Protein AF-0000000082846790 (afdb_homodimer)

Sequence (220 aa):
MSLTFSTNSLKWNLPEGQNIVKITNDTKQNFAIKVKSTNAEIYSTAPVTEIIKAGYVLNLVVVRKKGPMKDEKLAIHYVEVEPTEIDAAEVFKKPKITPNVFMITMKCEEMSLTFSTNSLKWNLPEGQNIVKITNDTKQNFAIKVKSTNAEIYSTAPVTEIIKAGYVLNLVVVRKKGPMKDEKLAIHYVEVEPTEIDAAEVFKKPKITPNVFMITMKCEE

Nearest PDB structures (foldseek):
  1m1s-assembly1_A  TM=9.146E-01  e=8.315E-09  Caenorhabditis elegans
  1row-assembly2_B  TM=9.160E-01  e=1.028E-08  Caenorhabditis elegans
  3dsn-assembly1_A  TM=7.389E-01  e=3.683E-06  Yersinia pestis
  3dos-assembly1_A  TM=7.323E-01  e=2.980E-06  Yersinia pestis
  7ad7-assembly1_A  TM=5.823E-01  e=1.126E-03  Homo sapiens

Structure (mmCIF, N/CA/C/O backbone):
data_AF-0000000082846790-model_v1
#
loop_
_entity.id
_entity.type
_entity.pdbx_description
1 polymer 'MSP domain-containing protein'
#
loop_
_atom_site.group_PDB
_atom_site.id
_atom_site.type_symbol
_atom_site.label_atom_id
_atom_site.label_alt_id
_atom_site.label_comp_id
_atom_site.label_asym_id
_atom_site.label_entity_id
_atom_site.label_seq_id
_atom_site.pdbx_PDB_ins_code
_atom_site.Cartn_x
_atom_site.Cartn_y
_atom_site.Cartn_z
_atom_site.occupancy
_atom_site.B_iso_or_equiv
_atom_site.auth_seq_id
_atom_site.auth_comp_id
_atom_site.auth_asym_id
_atom_site.auth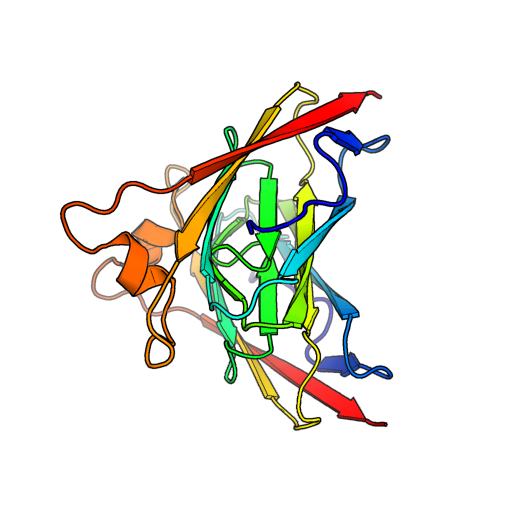_atom_id
_atom_site.pdbx_PDB_model_num
ATOM 1 N N . MET A 1 1 ? 0.386 -28.016 -4.852 1 65.69 1 MET A N 1
ATOM 2 C CA . MET A 1 1 ? 1.518 -27.156 -4.527 1 65.69 1 MET A CA 1
ATOM 3 C C . MET A 1 1 ? 1.046 -25.75 -4.191 1 65.69 1 MET A C 1
ATOM 5 O O . MET A 1 1 ? -0.073 -25.359 -4.535 1 65.69 1 MET A O 1
ATOM 9 N N . SER A 1 2 ? 1.694 -24.969 -3.121 1 91.88 2 SER A N 1
ATOM 10 C CA . SER A 1 2 ? 1.18 -23.719 -2.561 1 91.88 2 SER A CA 1
ATOM 11 C C . SER A 1 2 ? 2.148 -22.562 -2.799 1 91.88 2 SER A C 1
ATOM 13 O O . SER A 1 2 ? 3.18 -22.734 -3.451 1 91.88 2 SER A O 1
ATOM 15 N N . LEU A 1 3 ? 1.806 -21.375 -2.482 1 98.31 3 LEU A N 1
ATOM 16 C CA . LEU A 1 3 ? 2.693 -20.219 -2.512 1 98.31 3 LEU A CA 1
ATOM 17 C C . LEU A 1 3 ? 3.877 -20.406 -1.572 1 98.31 3 LEU A C 1
ATOM 19 O O . LEU A 1 3 ? 3.75 -21.062 -0.537 1 98.31 3 LEU A O 1
ATOM 23 N N . THR A 1 4 ? 4.988 -19.906 -2.018 1 98.62 4 THR A N 1
ATOM 24 C CA . THR A 1 4 ? 6.164 -19.891 -1.158 1 98.62 4 THR A CA 1
ATOM 25 C C . THR A 1 4 ? 6.508 -18.484 -0.715 1 98.62 4 THR A C 1
ATOM 27 O O . THR A 1 4 ? 6.449 -17.547 -1.517 1 98.62 4 THR A O 1
ATOM 30 N N . PHE A 1 5 ? 6.906 -18.359 0.563 1 98.75 5 PHE A N 1
ATOM 31 C CA . PHE A 1 5 ? 7.219 -17.062 1.174 1 98.75 5 PHE A CA 1
ATOM 32 C C . PHE A 1 5 ? 8.672 -17.016 1.635 1 98.75 5 PHE A C 1
ATOM 34 O O . PHE A 1 5 ? 9.148 -17.953 2.285 1 98.75 5 PHE A O 1
ATOM 41 N N . SER A 1 6 ? 9.281 -15.922 1.338 1 98.88 6 SER A N 1
ATOM 42 C CA . SER A 1 6 ? 10.727 -15.828 1.548 1 98.88 6 SER A CA 1
ATOM 43 C C . SER A 1 6 ? 11.062 -15.781 3.033 1 98.88 6 SER A C 1
ATOM 45 O O . SER A 1 6 ? 12.195 -16.078 3.428 1 98.88 6 SER A O 1
ATOM 47 N N . THR A 1 7 ? 10.164 -15.352 3.861 1 98.81 7 THR A N 1
ATOM 48 C CA . THR A 1 7 ? 10.406 -15.227 5.293 1 98.81 7 THR A CA 1
ATOM 49 C C . THR A 1 7 ? 9.094 -15.266 6.066 1 98.81 7 THR A C 1
ATOM 51 O O . THR A 1 7 ? 8.031 -14.953 5.516 1 98.81 7 THR A O 1
ATOM 54 N N . ASN A 1 8 ? 9.164 -15.672 7.32 1 98.69 8 ASN A N 1
ATOM 55 C CA . ASN A 1 8 ? 8.023 -15.57 8.219 1 98.69 8 ASN A CA 1
ATOM 56 C C . ASN A 1 8 ? 8.281 -14.586 9.352 1 98.69 8 ASN A C 1
ATOM 58 O O . ASN A 1 8 ? 7.578 -14.594 10.359 1 98.69 8 ASN A O 1
ATOM 62 N N . SER A 1 9 ? 9.344 -13.805 9.102 1 98.62 9 SER A N 1
ATOM 63 C CA . SER A 1 9 ? 9.703 -12.797 10.094 1 98.62 9 SER A CA 1
ATOM 64 C C . SER A 1 9 ? 10.383 -11.594 9.453 1 98.62 9 SER A C 1
ATOM 66 O O . SER A 1 9 ? 11.18 -11.75 8.531 1 98.62 9 SER A O 1
ATOM 68 N N . LEU A 1 10 ? 10.055 -10.406 9.938 1 98.31 10 LEU A N 1
ATOM 69 C CA . LEU A 1 10 ? 10.703 -9.164 9.531 1 98.31 10 LEU A CA 1
ATOM 70 C C . LEU A 1 10 ? 11.227 -8.398 10.742 1 98.31 10 LEU A C 1
ATOM 72 O O . LEU A 1 10 ? 10.609 -8.422 11.812 1 98.31 10 LEU A O 1
ATOM 76 N N . LYS A 1 11 ? 12.305 -7.738 10.523 1 97.44 11 LYS A N 1
ATOM 77 C CA . LYS A 1 11 ? 12.922 -6.949 11.586 1 97.44 11 LYS A CA 1
ATOM 78 C C . LYS A 1 11 ? 13.203 -5.527 11.125 1 97.44 11 LYS A C 1
ATOM 80 O O . LYS A 1 11 ? 13.695 -5.316 10.016 1 97.44 11 LYS A O 1
ATOM 85 N N . TRP A 1 12 ? 12.82 -4.57 11.953 1 95.81 12 TRP A N 1
ATOM 86 C CA . TRP A 1 12 ? 13.164 -3.172 11.727 1 95.81 12 TRP A CA 1
ATOM 87 C C . TRP A 1 12 ? 14.164 -2.684 12.773 1 95.81 12 TRP A C 1
ATOM 89 O O . TRP A 1 12 ? 13.914 -2.789 13.977 1 95.81 12 TRP A O 1
ATOM 99 N N . ASN A 1 13 ? 15.305 -2.119 12.32 1 93.25 13 ASN A N 1
ATOM 100 C CA . ASN A 1 13 ? 16.312 -1.588 13.227 1 93.25 13 ASN A CA 1
ATOM 101 C C . ASN A 1 13 ? 16.172 -0.078 13.398 1 93.25 13 ASN A C 1
ATOM 103 O O . ASN A 1 13 ? 16.953 0.541 14.133 1 93.25 13 ASN A O 1
ATOM 107 N N . LEU A 1 14 ? 15.273 0.542 12.633 1 93.19 14 LEU A N 1
ATOM 108 C CA . LEU A 1 14 ? 14.898 1.948 12.711 1 93.19 14 LEU A CA 1
ATOM 109 C C . LEU A 1 14 ? 13.398 2.096 12.953 1 93.19 14 LEU A C 1
ATOM 111 O O . LEU A 1 14 ? 12.625 1.184 12.656 1 93.19 14 LEU A O 1
ATOM 115 N N . PRO A 1 15 ? 12.969 3.234 13.492 1 93.44 15 PRO A N 1
ATOM 116 C CA . PRO A 1 15 ? 11.555 3.408 13.82 1 93.44 15 PRO A CA 1
ATOM 117 C C . PRO A 1 15 ? 10.656 3.385 12.586 1 93.44 15 PRO A C 1
ATOM 119 O O . PRO A 1 15 ? 9.438 3.211 12.703 1 93.44 15 PRO A O 1
ATOM 122 N N . GLU A 1 16 ? 11.289 3.654 11.383 1 96.25 16 GLU A N 1
ATOM 123 C CA . GLU A 1 16 ? 10.531 3.629 10.141 1 96.25 16 GLU A CA 1
ATOM 124 C C . GLU A 1 16 ? 11.344 2.992 9.008 1 96.25 16 GLU A C 1
ATOM 126 O O . GLU A 1 16 ? 12.562 2.865 9.109 1 96.25 16 GLU A O 1
ATOM 131 N N . GLY A 1 17 ? 10.617 2.547 7.965 1 96.81 17 GLY A N 1
ATOM 132 C CA . GLY A 1 17 ? 11.297 1.976 6.816 1 96.81 17 GLY A CA 1
ATOM 133 C C . GLY A 1 17 ? 10.477 0.927 6.094 1 96.81 17 GLY A C 1
ATOM 134 O O . GLY A 1 17 ? 9.266 0.834 6.301 1 96.81 17 GLY A O 1
ATOM 135 N N . GLN A 1 18 ? 11.164 0.269 5.176 1 97.94 18 GLN A N 1
ATOM 136 C CA . GLN A 1 18 ? 10.484 -0.744 4.371 1 97.94 18 GLN A CA 1
ATOM 137 C C . GLN A 1 18 ? 11.219 -2.08 4.441 1 97.94 18 GLN A C 1
ATOM 139 O O . GLN A 1 18 ? 12.43 -2.119 4.672 1 97.94 18 GLN A O 1
ATOM 144 N N . ASN A 1 19 ? 10.586 -3.135 4.332 1 98.25 19 ASN A N 1
ATOM 145 C CA . ASN A 1 19 ? 11.078 -4.492 4.105 1 98.25 19 ASN A CA 1
ATOM 146 C C . ASN A 1 19 ? 10.32 -5.176 2.971 1 98.25 19 ASN A C 1
ATOM 148 O O . ASN A 1 19 ? 9.281 -4.691 2.531 1 98.25 19 ASN A O 1
ATOM 152 N N . ILE A 1 20 ? 10.898 -6.23 2.461 1 98.75 20 ILE A N 1
ATOM 153 C CA . ILE A 1 20 ? 10.297 -6.918 1.327 1 98.75 20 ILE A CA 1
ATOM 154 C C . ILE A 1 20 ? 10.07 -8.391 1.675 1 98.75 20 ILE A C 1
ATOM 156 O O . ILE A 1 20 ? 10.938 -9.031 2.271 1 98.75 20 ILE A O 1
ATOM 160 N N . VAL A 1 21 ? 8.969 -8.883 1.434 1 98.81 21 VAL A N 1
ATOM 161 C CA . VAL A 1 21 ? 8.656 -10.312 1.43 1 98.81 21 VAL A CA 1
ATOM 162 C C . VAL A 1 21 ? 8.453 -10.789 -0.006 1 98.81 21 VAL A C 1
ATOM 164 O O . VAL A 1 21 ? 7.562 -10.312 -0.708 1 98.81 21 VAL A O 1
ATOM 167 N N . LYS A 1 22 ? 9.234 -11.719 -0.418 1 98.81 22 LYS A N 1
ATOM 168 C CA . LYS A 1 22 ? 9.039 -12.328 -1.729 1 98.81 22 LYS A CA 1
ATOM 169 C C . LYS A 1 22 ? 8.031 -13.477 -1.656 1 98.81 22 LYS A C 1
ATOM 171 O O . LYS A 1 22 ? 8.156 -14.359 -0.805 1 98.81 22 LYS A O 1
ATOM 176 N N . ILE A 1 23 ? 7.074 -13.406 -2.518 1 98.81 23 ILE A N 1
ATOM 177 C CA . ILE A 1 23 ? 6.062 -14.453 -2.621 1 98.81 23 ILE A CA 1
ATOM 178 C C . ILE A 1 23 ? 6.137 -15.109 -4 1 98.81 23 ILE A C 1
ATOM 180 O O . ILE A 1 23 ? 5.941 -14.445 -5.02 1 98.81 23 ILE A O 1
ATOM 184 N N . THR A 1 24 ? 6.383 -16.391 -4.02 1 98.75 24 THR A N 1
ATOM 185 C CA . THR A 1 24 ? 6.582 -17.109 -5.273 1 98.75 24 THR A CA 1
ATOM 186 C C . THR A 1 24 ? 5.434 -18.078 -5.527 1 98.75 24 THR A C 1
ATOM 188 O O . THR A 1 24 ? 5.062 -18.859 -4.645 1 98.75 24 THR A O 1
ATOM 191 N N . ASN A 1 25 ? 4.855 -17.953 -6.742 1 98.75 25 ASN A N 1
ATOM 192 C CA . ASN A 1 25 ? 3.879 -18.922 -7.207 1 98.75 25 ASN A CA 1
ATOM 193 C C . ASN A 1 25 ? 4.496 -19.906 -8.195 1 98.75 25 ASN A C 1
ATOM 195 O O . ASN A 1 25 ? 4.414 -19.719 -9.406 1 98.75 25 ASN A O 1
ATOM 199 N N . ASP A 1 26 ? 4.996 -21.031 -7.656 1 97.38 26 ASP A N 1
ATOM 200 C CA . ASP A 1 26 ? 5.633 -22.031 -8.516 1 97.38 26 ASP A CA 1
ATOM 201 C C . ASP A 1 26 ? 4.633 -23.094 -8.953 1 97.38 26 ASP A C 1
ATOM 203 O O . ASP A 1 26 ? 5.023 -24.156 -9.414 1 97.38 26 ASP A O 1
ATOM 207 N N . THR A 1 27 ? 3.4 -22.859 -8.766 1 97.81 27 THR A N 1
ATOM 208 C CA . THR A 1 27 ? 2.369 -23.812 -9.18 1 97.81 27 THR A CA 1
ATOM 209 C C . THR A 1 27 ? 1.853 -23.469 -10.57 1 97.81 27 THR A C 1
ATOM 211 O O . THR A 1 27 ? 2.402 -22.594 -11.25 1 97.81 27 THR A O 1
ATOM 214 N N . LYS A 1 28 ? 0.838 -24.156 -11.016 1 97.56 28 LYS A N 1
ATOM 215 C CA . LYS A 1 28 ? 0.199 -23.938 -12.305 1 97.56 28 LYS A CA 1
ATOM 216 C C . LYS A 1 28 ? -1.102 -23.156 -12.148 1 97.56 28 LYS A C 1
ATOM 218 O O . LYS A 1 28 ? -1.797 -22.891 -13.125 1 97.56 28 LYS A O 1
ATOM 223 N N . GLN A 1 29 ? -1.427 -22.781 -10.883 1 97.81 29 GLN A N 1
ATOM 224 C CA . GLN A 1 29 ? -2.676 -22.094 -10.578 1 97.81 29 GLN A CA 1
ATOM 225 C C . GLN A 1 29 ? -2.424 -20.625 -10.25 1 97.81 29 GLN A C 1
ATOM 227 O O . GLN A 1 29 ? -1.323 -20.266 -9.836 1 97.81 29 GLN A O 1
ATOM 232 N N . ASN A 1 30 ? -3.424 -19.812 -10.516 1 98.31 30 ASN A N 1
ATOM 233 C CA . ASN A 1 30 ? -3.391 -18.438 -10.008 1 98.31 30 ASN A CA 1
ATOM 234 C C . ASN A 1 30 ? -3.873 -18.359 -8.562 1 98.31 30 ASN A C 1
ATOM 236 O O . ASN A 1 30 ? -4.684 -19.188 -8.133 1 98.31 30 ASN A O 1
ATOM 240 N N . PHE A 1 31 ? -3.42 -17.359 -7.855 1 98.69 31 PHE A N 1
ATOM 241 C CA . PHE A 1 31 ? -3.855 -17.125 -6.484 1 98.69 31 PHE A CA 1
ATOM 242 C C . PHE A 1 31 ? -4.238 -15.656 -6.277 1 98.69 31 PHE A C 1
ATOM 244 O O . PHE A 1 31 ? -3.604 -14.766 -6.836 1 98.69 31 PHE A O 1
ATOM 251 N N . ALA A 1 32 ? -5.242 -15.414 -5.52 1 98.56 32 ALA A N 1
ATOM 252 C CA . ALA A 1 32 ? -5.492 -14.102 -4.938 1 98.56 32 ALA A CA 1
ATOM 253 C C . ALA A 1 32 ? -4.93 -14.008 -3.521 1 98.56 32 ALA A C 1
ATOM 255 O O . ALA A 1 32 ? -5.039 -14.961 -2.74 1 98.56 32 ALA A O 1
ATOM 256 N N . ILE A 1 33 ? -4.324 -12.883 -3.246 1 98.81 33 ILE A 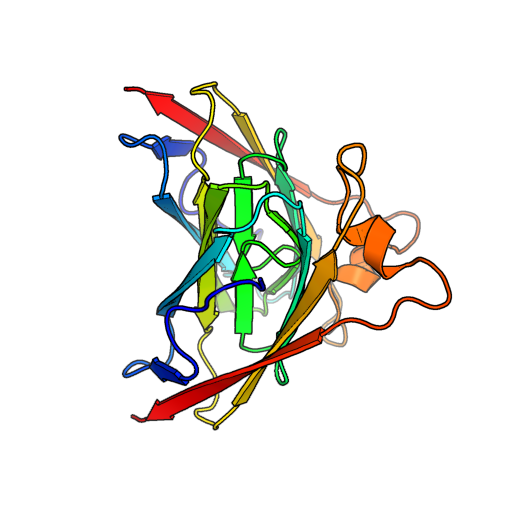N 1
ATOM 257 C CA . ILE A 1 33 ? -3.877 -12.664 -1.874 1 98.81 33 ILE A CA 1
ATOM 258 C C . ILE A 1 33 ? -4.535 -11.406 -1.312 1 98.81 33 ILE A C 1
ATOM 260 O O . ILE A 1 33 ? -4.898 -10.492 -2.064 1 98.81 33 ILE A O 1
ATOM 264 N N . LYS A 1 34 ? -4.625 -11.367 -0.016 1 98.81 34 LYS A N 1
ATOM 265 C CA . LYS A 1 34 ? -5.004 -10.219 0.796 1 98.81 34 LYS A CA 1
ATOM 266 C C . LYS A 1 34 ? -4.141 -10.117 2.051 1 98.81 34 LYS A C 1
ATOM 268 O O . LYS A 1 34 ? -4.027 -11.078 2.809 1 98.81 34 LYS A O 1
ATOM 273 N N . VAL A 1 35 ? -3.557 -8.93 2.246 1 98.94 35 VAL A N 1
ATOM 274 C CA . VAL A 1 35 ? -2.637 -8.734 3.361 1 98.94 35 VAL A CA 1
ATOM 275 C C . VAL A 1 35 ? -3.316 -7.914 4.457 1 98.94 35 VAL A C 1
ATOM 277 O O . VAL A 1 35 ? -3.943 -6.891 4.172 1 98.94 35 VAL A O 1
ATOM 280 N N . LYS A 1 36 ? -3.191 -8.438 5.703 1 98.69 36 LYS A N 1
ATOM 281 C CA . LYS A 1 36 ? -3.699 -7.738 6.883 1 98.69 36 LYS A CA 1
ATOM 282 C C . LYS A 1 36 ? -2.607 -7.57 7.934 1 98.69 36 LYS A C 1
ATOM 284 O O . LYS A 1 36 ? -1.772 -8.453 8.117 1 98.69 36 LYS A O 1
ATOM 289 N N . SER A 1 37 ? -2.621 -6.426 8.57 1 98.38 37 SER A N 1
ATOM 290 C CA . SER A 1 37 ? -1.717 -6.188 9.688 1 98.38 37 SER A CA 1
ATOM 291 C C . SER A 1 37 ? -2.484 -6.059 11 1 98.38 37 SER A C 1
ATOM 293 O O . SER A 1 37 ? -3.602 -5.539 11.023 1 98.38 37 SER A O 1
ATOM 295 N N . THR A 1 38 ? -1.854 -6.535 12.07 1 98.31 38 THR A N 1
ATOM 296 C CA . THR A 1 38 ? -2.432 -6.332 13.391 1 98.31 38 THR A CA 1
ATOM 297 C C . THR A 1 38 ? -2.432 -4.852 13.758 1 98.31 38 THR A C 1
ATOM 299 O O . THR A 1 38 ? -3.111 -4.438 14.703 1 98.31 38 THR A O 1
ATOM 302 N N . ASN A 1 39 ? -1.692 -3.998 13.023 1 97.44 39 ASN A N 1
ATOM 303 C CA . ASN A 1 39 ? -1.555 -2.57 13.297 1 97.44 39 ASN A CA 1
ATOM 304 C C . ASN A 1 39 ? -1.483 -1.761 12.008 1 97.44 39 ASN A C 1
ATOM 306 O O . ASN A 1 39 ? -0.401 -1.346 11.586 1 97.44 39 ASN A O 1
ATOM 310 N N . ALA A 1 40 ? -2.584 -1.5 11.461 1 96.69 40 ALA A N 1
ATOM 311 C CA . ALA A 1 40 ? -2.697 -0.819 10.18 1 96.69 40 ALA A CA 1
ATOM 312 C C . ALA A 1 40 ? -2.344 0.66 10.305 1 96.69 40 ALA A C 1
ATOM 314 O O . ALA A 1 40 ? -2.162 1.352 9.297 1 96.69 40 ALA A O 1
ATOM 315 N N . GLU A 1 41 ? -2.287 1.134 11.539 1 95 41 GLU A N 1
ATOM 316 C CA . GLU A 1 41 ? -1.901 2.525 11.75 1 95 41 GLU A CA 1
ATOM 317 C C . GLU A 1 41 ? -0.421 2.74 11.445 1 95 41 GLU A C 1
ATOM 319 O O . GLU A 1 41 ? -0.035 3.783 10.914 1 95 41 GLU A O 1
ATOM 324 N N . ILE A 1 42 ? 0.369 1.729 11.766 1 96.5 42 ILE A N 1
ATOM 325 C CA . ILE A 1 42 ? 1.816 1.891 11.688 1 96.5 42 ILE A CA 1
ATOM 326 C C . ILE A 1 42 ? 2.348 1.206 10.43 1 96.5 42 ILE A C 1
ATOM 328 O O . ILE A 1 42 ? 3.326 1.663 9.836 1 96.5 42 ILE A O 1
ATOM 332 N N . TYR A 1 43 ? 1.619 0.119 10.016 1 98.31 43 TYR A N 1
ATOM 333 C CA . TYR A 1 43 ? 2.113 -0.669 8.891 1 98.31 43 TYR A CA 1
ATOM 334 C C . TYR A 1 43 ? 1.156 -0.59 7.711 1 98.31 43 TYR A C 1
ATOM 336 O O . TYR A 1 43 ? -0.064 -0.604 7.887 1 98.31 43 TYR A O 1
ATOM 344 N N . SER A 1 44 ? 1.73 -0.564 6.504 1 98.75 44 SER A N 1
ATOM 345 C CA . SER A 1 44 ? 0.987 -0.709 5.258 1 98.75 44 SER A CA 1
ATOM 346 C C . SER A 1 44 ? 1.782 -1.507 4.23 1 98.75 44 SER A C 1
ATOM 348 O O . SER A 1 44 ? 2.986 -1.715 4.395 1 98.75 44 SER A O 1
ATOM 350 N N . THR A 1 45 ? 1.108 -1.998 3.236 1 98.88 45 THR A N 1
ATOM 351 C CA . THR A 1 45 ? 1.779 -2.836 2.248 1 98.88 45 THR A CA 1
ATOM 352 C C . THR A 1 45 ? 1.413 -2.404 0.832 1 98.88 45 THR A C 1
ATOM 354 O O . THR A 1 45 ? 0.365 -1.791 0.616 1 98.88 45 THR A O 1
ATOM 357 N N . ALA A 1 46 ? 2.24 -2.703 -0.109 1 98.88 46 ALA A N 1
ATOM 358 C CA . ALA A 1 46 ? 2.004 -2.547 -1.542 1 98.88 46 ALA A CA 1
ATOM 359 C C . ALA A 1 46 ? 2.428 -3.797 -2.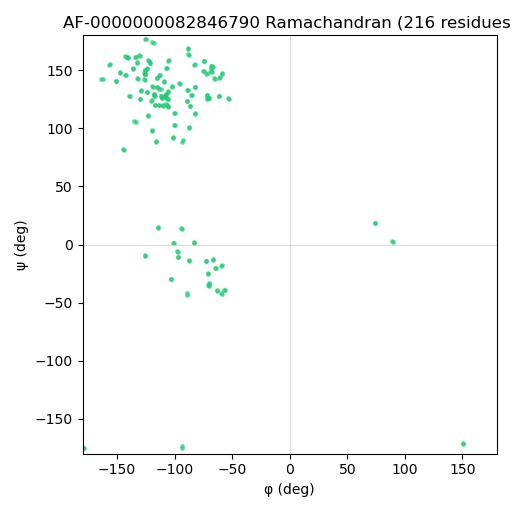307 1 98.88 46 ALA A C 1
ATOM 361 O O . ALA A 1 46 ? 3.619 -4.105 -2.391 1 98.88 46 ALA A O 1
ATOM 362 N N . PRO A 1 47 ? 1.501 -4.574 -2.756 1 98.5 47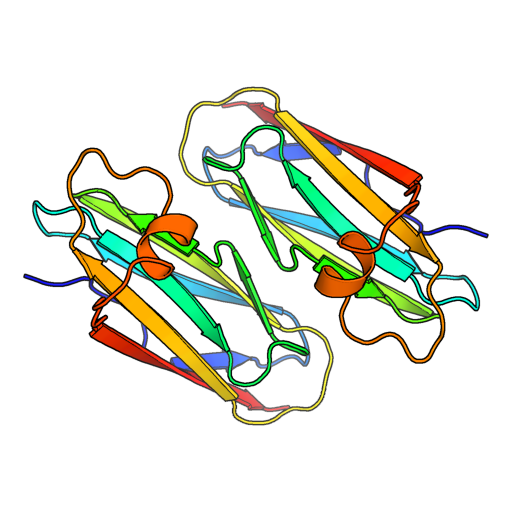 PRO A N 1
ATOM 363 C CA . PRO A 1 47 ? 0.052 -4.355 -2.725 1 98.5 47 PRO A CA 1
ATOM 364 C C . PRO A 1 47 ? -0.596 -4.879 -1.444 1 98.5 47 PRO A C 1
ATOM 366 O O . PRO A 1 47 ? 0.076 -5.5 -0.618 1 98.5 47 PRO A O 1
ATOM 369 N N . VAL A 1 48 ? -1.885 -4.488 -1.251 1 98.25 48 VAL A N 1
ATOM 370 C CA . VAL A 1 48 ? -2.703 -5.031 -0.173 1 98.25 48 VAL A CA 1
ATOM 371 C C . VAL A 1 48 ? -3.426 -6.285 -0.658 1 98.25 48 VAL A C 1
ATOM 373 O O . VAL A 1 48 ? -3.496 -7.285 0.06 1 98.25 48 VAL A O 1
ATOM 376 N N . THR A 1 49 ? -3.932 -6.223 -1.87 1 98.5 49 THR A N 1
ATOM 377 C CA . THR A 1 49 ? -4.512 -7.359 -2.578 1 98.5 49 THR A CA 1
ATOM 378 C C . THR A 1 49 ? -3.869 -7.527 -3.951 1 98.5 49 THR A C 1
ATOM 380 O O . THR A 1 49 ? -3.516 -6.543 -4.602 1 98.5 49 THR A O 1
ATOM 383 N N . GLU A 1 50 ? -3.805 -8.812 -4.34 1 98.44 50 GLU A N 1
ATOM 384 C CA . GLU A 1 50 ? -3.145 -9.055 -5.617 1 98.44 50 GLU A CA 1
ATOM 385 C C . GLU A 1 50 ? -3.471 -10.445 -6.152 1 98.44 50 GLU A C 1
ATOM 387 O O . GLU A 1 50 ? -3.621 -11.398 -5.375 1 98.44 50 GLU A O 1
ATOM 392 N N . ILE A 1 51 ? -3.648 -10.531 -7.516 1 98.44 51 ILE A N 1
ATOM 393 C CA . ILE A 1 51 ? -3.613 -11.836 -8.188 1 98.44 51 ILE A CA 1
ATOM 394 C C . ILE A 1 51 ? -2.174 -12.195 -8.539 1 98.44 51 ILE A C 1
ATOM 396 O O . ILE A 1 51 ? -1.471 -11.414 -9.18 1 98.44 51 ILE A O 1
ATOM 400 N N . ILE A 1 52 ? -1.708 -13.258 -8.023 1 98.31 52 ILE A N 1
ATOM 401 C CA . ILE A 1 52 ? -0.392 -13.766 -8.398 1 98.31 52 ILE A CA 1
ATOM 402 C C . ILE A 1 52 ? -0.546 -14.906 -9.398 1 98.31 52 ILE A C 1
ATOM 404 O O . ILE A 1 52 ? -0.975 -16 -9.039 1 98.31 52 ILE A O 1
ATOM 408 N N . LYS A 1 53 ? -0.106 -14.711 -10.648 1 97.62 53 LYS A N 1
ATOM 409 C CA . LYS A 1 53 ? -0.264 -15.688 -11.727 1 97.62 53 LYS A CA 1
ATOM 410 C C . LYS A 1 53 ? 0.704 -16.859 -11.555 1 97.62 53 LYS A C 1
ATOM 412 O O . LYS A 1 53 ? 1.747 -16.719 -10.914 1 97.62 53 LYS A O 1
ATOM 417 N N . ALA A 1 54 ? 0.319 -17.938 -12.188 1 98.06 54 ALA A N 1
ATOM 418 C CA . ALA A 1 54 ? 1.192 -19.109 -12.227 1 98.06 54 ALA A CA 1
ATOM 419 C C . ALA A 1 54 ? 2.586 -18.734 -12.727 1 98.06 54 ALA A C 1
ATOM 421 O O . ALA A 1 54 ? 2.723 -18.047 -13.742 1 98.06 54 ALA A O 1
ATOM 422 N N . GLY A 1 55 ? 3.582 -19.094 -11.906 1 97.25 55 GLY 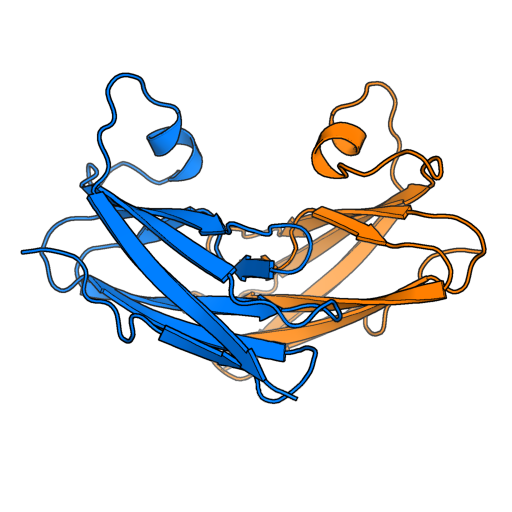A N 1
ATOM 423 C CA . GLY A 1 55 ? 4.957 -18.922 -12.344 1 97.25 55 GLY A CA 1
ATOM 424 C C . GLY A 1 55 ? 5.52 -17.547 -11.984 1 97.25 55 GLY A C 1
ATOM 425 O O . GLY A 1 55 ? 6.68 -17.266 -12.273 1 97.25 55 GLY A O 1
ATOM 426 N N . TYR A 1 56 ? 4.785 -16.688 -11.305 1 97.38 56 TYR A N 1
ATOM 427 C CA . TYR A 1 56 ? 5.219 -15.32 -11.062 1 97.38 56 TYR A CA 1
ATOM 428 C C . TYR A 1 56 ? 5.688 -15.141 -9.625 1 97.38 56 TYR A C 1
ATOM 430 O O . TYR A 1 56 ? 5.379 -15.969 -8.758 1 97.38 56 TYR A O 1
ATOM 438 N N . VAL A 1 57 ? 6.48 -14.117 -9.43 1 98.19 57 VAL A N 1
ATOM 439 C CA . VAL A 1 57 ? 6.98 -13.711 -8.117 1 98.19 57 VAL A CA 1
ATOM 440 C C . VAL A 1 57 ? 6.48 -12.305 -7.789 1 98.19 57 VAL A C 1
ATOM 442 O O . VAL A 1 57 ? 6.566 -11.398 -8.617 1 98.19 57 VAL A O 1
ATOM 445 N N . LEU A 1 58 ? 5.941 -12.18 -6.664 1 98.44 58 LEU A N 1
ATOM 446 C CA . LEU A 1 58 ? 5.52 -10.867 -6.172 1 98.44 58 LEU A CA 1
ATOM 447 C C . LEU A 1 58 ? 6.465 -10.367 -5.086 1 98.44 58 LEU A C 1
ATOM 449 O O . LEU A 1 58 ? 6.754 -11.086 -4.125 1 98.44 58 LEU A O 1
ATOM 453 N N . ASN A 1 59 ? 7.016 -9.156 -5.27 1 98.62 59 ASN A N 1
ATOM 454 C CA . ASN A 1 59 ? 7.699 -8.445 -4.191 1 98.62 59 ASN A CA 1
ATOM 455 C C . ASN A 1 59 ? 6.727 -7.613 -3.365 1 98.62 59 ASN A C 1
ATOM 457 O O . ASN A 1 59 ? 6.289 -6.547 -3.805 1 98.62 59 ASN A O 1
ATOM 461 N N . LEU A 1 60 ? 6.348 -8.125 -2.229 1 98.88 60 LEU A N 1
ATOM 462 C CA . LEU A 1 60 ? 5.48 -7.406 -1.302 1 98.88 60 LEU A CA 1
ATOM 463 C C . LEU A 1 60 ? 6.281 -6.434 -0.444 1 98.88 60 LEU A C 1
ATOM 465 O O . LEU A 1 60 ? 7.125 -6.852 0.353 1 98.88 60 LEU A O 1
ATOM 469 N N . VAL A 1 61 ? 6.062 -5.148 -0.643 1 98.81 61 VAL A N 1
ATOM 470 C CA . VAL A 1 61 ? 6.75 -4.145 0.162 1 98.81 61 VAL A CA 1
ATOM 471 C C . VAL A 1 61 ? 5.934 -3.844 1.418 1 98.81 61 VAL A C 1
ATOM 473 O O . VAL A 1 61 ? 4.738 -3.555 1.335 1 98.81 61 VAL A O 1
ATOM 476 N N . VAL A 1 62 ? 6.574 -4.02 2.555 1 98.88 62 VAL A N 1
ATOM 477 C CA . VAL A 1 62 ? 5.98 -3.697 3.848 1 98.88 62 VAL A CA 1
ATOM 478 C C . VAL A 1 62 ? 6.602 -2.414 4.398 1 98.88 62 VAL A C 1
ATOM 480 O O . VAL A 1 62 ? 7.812 -2.352 4.629 1 98.88 62 VAL A O 1
ATOM 483 N N . VAL A 1 63 ? 5.734 -1.39 4.59 1 98.69 63 VAL A N 1
ATOM 484 C CA . VAL A 1 63 ? 6.211 -0.082 5.027 1 98.69 63 VAL A CA 1
ATOM 485 C C . VAL A 1 63 ? 5.816 0.151 6.484 1 98.69 63 VAL A C 1
ATOM 487 O O . VAL A 1 63 ? 4.656 -0.046 6.859 1 98.69 63 VAL A O 1
ATOM 490 N N . ARG A 1 64 ? 6.785 0.537 7.289 1 98.25 64 ARG A N 1
ATOM 491 C CA . ARG A 1 64 ? 6.547 0.926 8.672 1 98.25 64 ARG A CA 1
ATOM 492 C C . ARG A 1 64 ? 6.719 2.432 8.859 1 98.25 64 ARG A C 1
ATOM 494 O O . ARG A 1 64 ? 7.727 3 8.438 1 98.25 64 ARG A O 1
ATOM 501 N N . LYS A 1 65 ? 5.742 3.049 9.422 1 97.38 65 LYS A N 1
ATOM 502 C CA . LYS A 1 65 ? 5.812 4.457 9.812 1 97.38 65 LYS A CA 1
ATOM 503 C C . LYS A 1 65 ? 6.391 4.613 11.211 1 97.38 65 LYS A C 1
ATOM 505 O O . LYS A 1 65 ? 6.449 3.648 11.977 1 97.38 65 LYS A O 1
ATOM 510 N N . LYS A 1 66 ? 6.789 5.852 11.445 1 94.75 66 LYS A N 1
ATOM 511 C CA . LYS A 1 66 ? 7.281 6.133 12.797 1 94.75 66 LYS A CA 1
ATOM 512 C C . LYS A 1 66 ? 6.188 5.906 13.836 1 94.75 66 LYS A C 1
ATOM 514 O O . LYS A 1 66 ? 5.059 6.371 13.672 1 94.75 66 LYS A O 1
ATOM 519 N N . GLY A 1 67 ? 6.52 5.125 14.828 1 92.38 67 GLY A N 1
ATOM 520 C CA . GLY A 1 67 ? 5.574 4.805 15.883 1 92.38 67 GLY A CA 1
ATOM 521 C C . GLY A 1 67 ? 6.164 3.908 16.953 1 92.38 67 GLY A C 1
ATOM 522 O O . GLY A 1 67 ? 7.375 3.684 16.984 1 92.38 67 GLY A O 1
ATOM 523 N N . PRO A 1 68 ? 5.332 3.531 17.828 1 91.69 68 PRO A N 1
ATOM 524 C CA . PRO A 1 68 ? 5.82 2.674 18.906 1 91.69 68 PRO A CA 1
ATOM 525 C C . PRO A 1 68 ? 6.438 1.374 18.391 1 91.69 68 PRO A C 1
ATOM 527 O O . PRO A 1 68 ? 6.004 0.841 17.375 1 91.69 68 PRO A O 1
ATOM 530 N N . MET A 1 69 ? 7.457 0.917 19.156 1 90.25 69 MET A N 1
ATOM 531 C CA . MET A 1 69 ? 8.156 -0.305 18.781 1 90.25 69 MET A CA 1
ATOM 532 C C . MET A 1 69 ? 7.562 -1.519 19.484 1 90.25 69 MET A C 1
ATOM 534 O O . MET A 1 69 ? 7.875 -1.776 20.656 1 90.25 69 MET A O 1
ATOM 538 N N . LYS A 1 70 ? 6.629 -2.092 18.922 1 92.31 70 LYS A N 1
ATOM 539 C CA . LYS A 1 70 ? 5.973 -3.295 19.438 1 92.31 70 LYS A CA 1
ATOM 540 C C . LYS A 1 70 ? 6.016 -4.418 18.406 1 92.31 70 LYS A C 1
ATOM 542 O O . LYS A 1 70 ? 6.098 -4.164 17.203 1 92.31 70 LYS A O 1
ATOM 547 N N . ASP A 1 71 ? 5.996 -5.613 18.953 1 95.44 71 ASP A N 1
ATOM 548 C CA . ASP A 1 71 ? 5.875 -6.746 18.047 1 95.44 71 ASP A CA 1
ATOM 549 C C . ASP A 1 71 ? 4.48 -6.805 17.422 1 95.44 71 ASP A C 1
ATOM 551 O O . ASP A 1 71 ? 3.477 -6.68 18.125 1 95.44 71 ASP A O 1
ATOM 555 N N . GLU A 1 72 ? 4.426 -6.852 16.188 1 97.56 72 GLU A N 1
ATOM 556 C CA . GLU A 1 72 ? 3.178 -6.953 15.438 1 97.56 72 GLU A CA 1
ATOM 557 C C . GLU A 1 72 ? 3.201 -8.148 14.492 1 97.56 72 GLU A C 1
ATOM 559 O O . GLU A 1 72 ? 4.152 -8.93 14.492 1 97.56 72 GLU A O 1
ATOM 564 N N . LYS A 1 73 ? 2.105 -8.391 13.789 1 98.62 73 LYS A N 1
ATOM 565 C CA . LYS A 1 73 ? 2.008 -9.5 12.852 1 98.62 73 LYS A CA 1
ATOM 566 C C . LYS A 1 73 ? 1.336 -9.062 11.547 1 98.62 73 LYS A C 1
ATOM 568 O O . LYS A 1 73 ? 0.545 -8.117 11.539 1 98.62 73 LYS A O 1
ATOM 573 N N . LEU A 1 74 ? 1.696 -9.711 10.508 1 98.69 74 LEU A N 1
ATOM 574 C CA . LEU A 1 74 ? 0.993 -9.648 9.227 1 98.69 74 LEU A CA 1
ATOM 575 C C . LEU A 1 74 ? 0.392 -11.008 8.875 1 98.69 74 LEU A C 1
ATOM 577 O O . LEU A 1 74 ? 1.035 -12.047 9.062 1 98.69 74 LEU A O 1
ATOM 581 N N . ALA A 1 75 ? -0.824 -10.984 8.422 1 98.94 75 ALA A N 1
ATOM 582 C CA . ALA A 1 75 ? -1.478 -12.18 7.887 1 98.94 75 ALA A CA 1
ATOM 583 C C . ALA A 1 75 ? -1.663 -12.07 6.375 1 98.94 75 ALA A C 1
ATOM 585 O O . ALA A 1 75 ? -2.295 -11.133 5.887 1 98.94 75 ALA A O 1
ATOM 586 N N . ILE A 1 76 ? -1.068 -12.992 5.594 1 98.88 76 ILE A N 1
ATOM 587 C CA . ILE A 1 76 ? -1.294 -13.078 4.156 1 98.88 76 ILE A CA 1
ATOM 588 C C . ILE A 1 76 ? -2.309 -14.188 3.861 1 98.88 76 ILE A C 1
ATOM 590 O O . ILE A 1 76 ? -1.98 -15.375 3.928 1 98.88 76 ILE A O 1
ATOM 594 N N . HIS A 1 77 ? -3.479 -13.742 3.592 1 98.88 77 HIS A N 1
ATOM 595 C CA . HIS A 1 77 ? -4.531 -14.664 3.174 1 98.88 77 HIS A CA 1
ATOM 596 C C . HIS A 1 77 ? -4.426 -14.984 1.686 1 98.88 77 HIS A C 1
ATOM 598 O O . HIS A 1 77 ? -4.234 -14.078 0.867 1 98.88 77 HIS A O 1
ATOM 604 N N . TYR A 1 78 ? -4.57 -16.234 1.326 1 98.75 78 TYR A N 1
ATOM 605 C CA . TYR A 1 78 ? -4.5 -16.516 -0.105 1 98.75 78 TYR A CA 1
ATOM 606 C C . TYR A 1 78 ? -5.398 -17.688 -0.477 1 98.75 78 TYR A C 1
ATOM 608 O O . TYR A 1 78 ? -5.594 -18.609 0.323 1 98.75 78 TYR A O 1
ATOM 616 N N . VAL A 1 79 ? -5.977 -17.719 -1.67 1 98.44 79 VAL A N 1
ATOM 617 C CA . VAL A 1 79 ? -6.867 -18.734 -2.217 1 98.44 79 VAL A CA 1
ATOM 618 C C . VAL A 1 79 ? -6.582 -18.922 -3.703 1 98.44 79 VAL A C 1
ATOM 620 O O . VAL A 1 79 ? -6.191 -17.984 -4.395 1 98.44 79 VAL A O 1
ATOM 623 N N . GLU A 1 80 ? -6.727 -20.125 -4.172 1 97.94 80 GLU A N 1
ATOM 624 C CA . GLU A 1 80 ? -6.68 -20.375 -5.609 1 97.94 80 GLU A CA 1
ATOM 625 C C . GLU A 1 80 ? -7.855 -19.719 -6.324 1 97.94 80 GLU A C 1
ATOM 627 O O . GLU A 1 80 ? -8.984 -19.734 -5.824 1 97.94 80 GLU A O 1
ATOM 632 N N . VAL A 1 81 ? -7.555 -19.219 -7.52 1 97.75 81 VAL A N 1
ATOM 633 C CA . VAL A 1 81 ? -8.633 -18.578 -8.266 1 97.75 81 VAL A CA 1
ATOM 634 C C . VAL A 1 81 ? -8.625 -19.078 -9.711 1 97.75 81 VAL A C 1
ATOM 636 O O . VAL A 1 81 ? -7.609 -19.578 -10.195 1 97.75 81 VAL A O 1
ATOM 639 N N . GLU A 1 82 ? -9.742 -18.875 -10.352 1 96.75 82 GLU A N 1
ATOM 640 C CA . GLU A 1 82 ? -9.828 -19.188 -11.781 1 96.75 82 GLU A CA 1
ATOM 641 C C . GLU A 1 82 ? -8.961 -18.234 -12.602 1 96.75 82 GLU A C 1
ATOM 643 O O . GLU A 1 82 ? -8.781 -17.062 -12.234 1 96.75 82 GLU A O 1
ATOM 648 N N . PRO A 1 83 ? -8.477 -18.672 -13.75 1 96.06 83 PRO A N 1
ATOM 649 C CA . PRO A 1 83 ? -7.621 -17.844 -14.609 1 96.06 83 PRO A CA 1
ATOM 650 C C . PRO A 1 83 ? -8.297 -16.547 -15.047 1 96.06 83 PRO A C 1
ATOM 652 O O . PRO A 1 83 ? -7.617 -15.578 -15.398 1 96.06 83 PRO A O 1
ATOM 655 N N . THR A 1 84 ? -9.602 -16.453 -14.953 1 96.25 84 THR A N 1
ATOM 656 C CA . THR A 1 84 ? -10.352 -15.297 -15.445 1 96.25 84 THR A CA 1
ATOM 657 C C . THR A 1 84 ? -10.43 -14.211 -14.375 1 96.25 84 THR A C 1
ATOM 659 O O . THR A 1 84 ? -10.797 -13.07 -14.664 1 96.25 84 THR A O 1
ATOM 662 N N . GLU A 1 85 ? -10.078 -14.594 -13.148 1 95.69 85 GLU A N 1
ATOM 663 C CA . GLU A 1 85 ? -10.141 -13.617 -12.07 1 95.69 85 GLU A CA 1
ATOM 664 C C . GLU A 1 85 ? -9.031 -12.578 -12.195 1 95.69 85 GLU A C 1
ATOM 666 O O . GLU A 1 85 ? -7.859 -12.93 -12.336 1 95.69 85 GLU A O 1
ATOM 671 N N . ILE A 1 86 ? -9.438 -11.227 -12.141 1 93.94 86 ILE A N 1
ATOM 672 C CA . ILE A 1 86 ? -8.43 -10.188 -12.305 1 93.94 86 ILE A CA 1
ATOM 673 C C . ILE A 1 86 ? -8.477 -9.227 -11.117 1 93.94 86 ILE A C 1
ATOM 675 O O . ILE A 1 86 ? -7.594 -8.383 -10.953 1 93.94 86 ILE A O 1
ATOM 679 N N . ASP A 1 87 ? -9.539 -9.391 -10.305 1 96.06 87 ASP A N 1
ATOM 680 C CA . ASP A 1 87 ? -9.734 -8.461 -9.188 1 96.06 87 ASP A CA 1
ATOM 681 C C . ASP A 1 87 ? -9.719 -9.203 -7.855 1 96.06 87 ASP A C 1
ATOM 683 O O . ASP A 1 87 ? -10.742 -9.719 -7.414 1 96.06 87 ASP A O 1
ATOM 687 N N . ALA A 1 88 ? -8.586 -9.188 -7.191 1 97.81 88 ALA A N 1
ATOM 688 C CA . ALA A 1 88 ? -8.414 -9.914 -5.938 1 97.81 88 ALA A CA 1
ATOM 689 C C . ALA A 1 88 ? -9.352 -9.375 -4.859 1 97.81 88 ALA A C 1
ATOM 691 O O . ALA A 1 88 ? -9.852 -10.133 -4.027 1 97.81 88 ALA A O 1
ATOM 692 N N . ALA A 1 89 ? -9.508 -8.062 -4.832 1 96.62 89 ALA A N 1
ATOM 693 C CA . ALA A 1 89 ? -10.398 -7.473 -3.83 1 96.62 89 ALA A CA 1
ATOM 694 C C . ALA A 1 89 ? -11.805 -8.055 -3.928 1 96.62 89 ALA A C 1
ATOM 696 O O . ALA A 1 89 ? -12.445 -8.312 -2.908 1 96.62 89 ALA A O 1
ATOM 697 N N . GLU A 1 90 ? -12.273 -8.273 -5.105 1 96.81 90 GLU A N 1
ATOM 698 C CA . GLU A 1 90 ? -13.602 -8.828 -5.332 1 96.81 90 GLU A CA 1
ATOM 699 C C . GLU A 1 90 ? -13.664 -10.297 -4.922 1 96.81 90 GLU A C 1
ATOM 701 O O . GLU A 1 90 ? -14.703 -10.773 -4.445 1 96.81 90 GLU A O 1
ATOM 706 N N . VAL A 1 91 ? -12.523 -10.992 -5.117 1 97.62 91 VAL A N 1
ATOM 707 C CA . VAL A 1 91 ? -12.461 -12.398 -4.75 1 97.62 91 VAL A CA 1
ATOM 708 C C . VAL A 1 91 ? -12.75 -12.562 -3.258 1 97.62 91 VAL A C 1
ATOM 710 O O . VAL A 1 91 ? -13.531 -13.422 -2.861 1 97.62 91 VAL A O 1
ATOM 713 N N . PHE A 1 92 ? -12.203 -11.695 -2.465 1 98.06 92 PHE A N 1
ATOM 714 C CA . PHE A 1 92 ? -12.273 -11.836 -1.016 1 98.06 92 PHE A CA 1
ATOM 715 C C . PHE A 1 92 ? -13.594 -11.289 -0.482 1 98.06 92 PHE A C 1
ATOM 717 O O . PHE A 1 92 ? -13.852 -11.352 0.721 1 98.06 92 PHE A O 1
ATOM 724 N N . LYS A 1 93 ? -14.477 -10.812 -1.334 1 96.88 93 LYS A N 1
ATOM 725 C CA . LYS A 1 93 ? -15.812 -10.383 -0.951 1 96.88 93 LYS A CA 1
ATOM 726 C C . LYS A 1 93 ? -16.844 -11.484 -1.196 1 96.88 93 LYS A C 1
ATOM 728 O O . LYS A 1 93 ? -17.984 -11.383 -0.751 1 96.88 93 LYS A O 1
ATOM 733 N N . LYS A 1 94 ? -16.406 -12.508 -1.896 1 95.44 94 LYS A N 1
ATOM 734 C CA . LYS A 1 94 ? -17.312 -13.609 -2.217 1 95.44 94 LYS A CA 1
ATOM 735 C C . LYS A 1 94 ? -17.703 -14.383 -0.963 1 95.44 94 LYS A C 1
ATOM 737 O O . LYS A 1 94 ? -16.875 -14.578 -0.067 1 95.44 94 LYS A O 1
ATOM 742 N N . PRO A 1 95 ? -18.922 -14.875 -1.05 1 94.38 95 PRO A N 1
ATOM 743 C CA . PRO A 1 95 ? -19.344 -15.688 0.094 1 94.38 95 PRO A CA 1
ATOM 744 C C . PRO A 1 95 ? -18.641 -17.031 0.166 1 94.38 95 PRO A C 1
ATOM 746 O O . PRO A 1 95 ? -18.203 -17.562 -0.861 1 94.38 95 PRO A O 1
ATOM 749 N N . LYS A 1 96 ? -18.328 -17.672 1.286 1 92.56 96 LYS A N 1
ATOM 750 C CA . LYS A 1 96 ? -17.844 -19.016 1.577 1 92.56 96 LYS A CA 1
ATOM 751 C C . LYS A 1 96 ? -16.375 -19.156 1.186 1 92.56 96 LYS A C 1
ATOM 753 O O . LYS A 1 96 ? -15.914 -20.25 0.881 1 92.56 96 LYS A O 1
ATOM 758 N N . ILE A 1 97 ? -15.68 -18.031 1.035 1 94.88 97 ILE A N 1
ATOM 759 C CA . ILE A 1 97 ? -14.242 -18.109 0.791 1 94.88 97 ILE A CA 1
ATOM 760 C C . ILE A 1 97 ? -13.523 -18.547 2.068 1 94.88 97 ILE A C 1
ATOM 762 O O . ILE A 1 97 ? -13.828 -18.031 3.154 1 94.88 97 ILE A O 1
ATOM 766 N N . THR A 1 98 ? -12.75 -19.578 2.059 1 96.31 98 THR A N 1
ATOM 767 C CA . THR A 1 98 ? -11.914 -20.031 3.164 1 96.31 98 THR A CA 1
ATOM 768 C C . THR A 1 98 ? -10.43 -19.953 2.797 1 96.31 98 THR A C 1
ATOM 770 O O . THR A 1 98 ? -9.844 -20.938 2.348 1 96.31 98 THR A O 1
ATOM 773 N N . PRO A 1 99 ? -9.852 -18.859 3.033 1 97.88 99 PRO A N 1
ATOM 774 C CA . PRO A 1 99 ? -8.461 -18.672 2.605 1 97.88 99 PRO A CA 1
ATOM 775 C C . PRO A 1 99 ? -7.473 -19.438 3.482 1 97.88 99 PRO A C 1
ATOM 777 O O . PRO A 1 99 ? -7.734 -19.656 4.668 1 97.88 99 PRO A O 1
ATOM 780 N N . ASN A 1 100 ? -6.34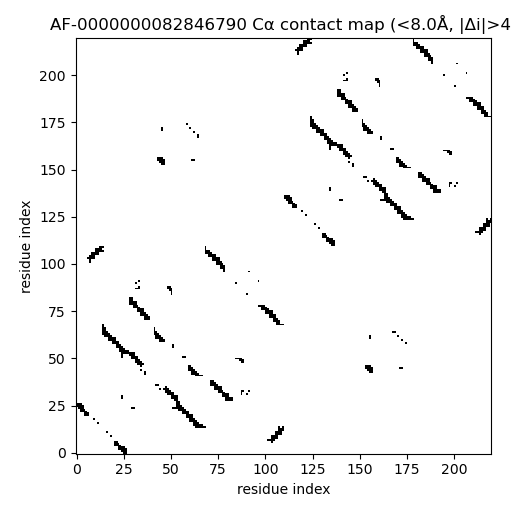 -19.875 2.881 1 98.44 100 ASN A N 1
ATOM 781 C CA . ASN A 1 100 ? -5.145 -20.172 3.66 1 98.44 100 ASN A CA 1
ATOM 782 C C . ASN A 1 100 ? -4.535 -18.906 4.266 1 98.44 100 ASN A C 1
ATOM 784 O O . ASN A 1 100 ? -4.719 -17.812 3.736 1 98.44 100 ASN A O 1
ATOM 788 N N . VAL A 1 101 ? -3.838 -19.094 5.375 1 98.62 101 VAL A N 1
ATOM 789 C CA . VAL A 1 101 ? -3.24 -17.922 6.023 1 98.62 101 VAL A CA 1
ATOM 790 C C . VAL A 1 101 ? -1.764 -18.203 6.305 1 98.62 101 VAL A C 1
ATOM 792 O O . VAL A 1 101 ? -1.414 -19.219 6.895 1 98.62 101 VAL A O 1
ATOM 795 N N . PHE A 1 102 ? -0.911 -17.391 5.855 1 98.75 102 PHE A N 1
ATOM 796 C CA . PHE A 1 102 ? 0.505 -17.375 6.203 1 98.75 102 PHE A CA 1
ATOM 797 C C . PHE A 1 102 ? 0.842 -16.203 7.102 1 98.75 102 PHE A C 1
ATOM 799 O O . PHE A 1 102 ? 0.583 -15.047 6.746 1 98.75 102 PHE A O 1
ATOM 806 N N . MET A 1 103 ? 1.47 -16.453 8.258 1 98.81 103 MET A N 1
ATOM 807 C CA . MET A 1 103 ? 1.721 -15.422 9.25 1 98.81 103 MET A CA 1
ATOM 808 C C . MET A 1 103 ? 3.172 -14.953 9.195 1 98.81 103 MET A C 1
ATOM 810 O O . MET A 1 103 ? 4.086 -15.766 9.078 1 98.81 103 MET A O 1
ATOM 814 N N . ILE A 1 104 ? 3.346 -13.672 9.258 1 98.75 104 ILE A N 1
ATOM 815 C CA . ILE A 1 104 ? 4.664 -13.062 9.383 1 98.75 104 ILE A CA 1
ATOM 816 C C . ILE A 1 104 ? 4.766 -12.305 10.703 1 98.75 104 ILE A C 1
ATOM 818 O O . ILE A 1 104 ? 3.922 -11.461 11.008 1 98.75 104 ILE A O 1
ATOM 822 N N . THR A 1 105 ? 5.773 -12.578 11.469 1 98.62 105 THR A N 1
ATOM 823 C CA . THR A 1 105 ? 6.023 -11.812 12.68 1 98.62 105 THR A CA 1
ATOM 824 C C . THR A 1 105 ? 6.906 -10.602 12.383 1 98.62 105 THR A C 1
ATOM 826 O O . THR A 1 105 ? 7.902 -10.719 11.672 1 98.62 105 THR A O 1
ATOM 829 N N . MET A 1 106 ? 6.523 -9.438 12.875 1 97.38 106 MET A N 1
ATOM 830 C CA . MET A 1 106 ? 7.281 -8.203 12.695 1 97.38 106 MET A CA 1
ATOM 831 C C . MET A 1 106 ? 7.828 -7.707 14.031 1 97.38 106 MET A C 1
ATOM 833 O O . MET A 1 106 ? 7.062 -7.43 14.961 1 97.38 106 MET A O 1
ATOM 837 N N . LYS A 1 107 ? 9.18 -7.605 14.078 1 96.56 107 LYS A N 1
ATOM 838 C CA . LYS A 1 107 ? 9.852 -7.129 15.289 1 96.56 107 LYS A CA 1
ATOM 839 C C . LYS A 1 107 ? 10.523 -5.781 15.047 1 96.56 107 LYS A C 1
ATOM 841 O O . LYS A 1 107 ? 11.109 -5.555 13.992 1 96.56 107 LYS A O 1
ATOM 846 N N . CYS A 1 108 ? 10.312 -4.914 15.953 1 92.38 108 CYS A N 1
ATOM 847 C CA . CYS A 1 108 ? 10.977 -3.615 15.883 1 92.38 108 CYS A CA 1
ATOM 848 C C . CYS A 1 108 ? 11.797 -3.354 17.141 1 92.38 108 CYS A C 1
ATOM 850 O O . CYS A 1 108 ? 11.273 -3.438 18.266 1 92.38 108 CYS A O 1
ATOM 852 N N . GLU A 1 109 ? 13.188 -3.326 17.031 1 83.12 109 GLU A N 1
ATOM 853 C CA . GLU A 1 109 ? 14.039 -3.092 18.188 1 83.12 109 GLU A CA 1
ATOM 854 C C . GLU A 1 109 ? 14.898 -1.851 18 1 83.12 109 GLU A C 1
ATOM 856 O O . GLU A 1 109 ? 15.367 -1.577 16.891 1 83.12 109 GLU A O 1
ATOM 861 N N . GLU A 1 110 ? 14.82 -0.864 18.922 1 65.38 110 GLU A N 1
ATOM 86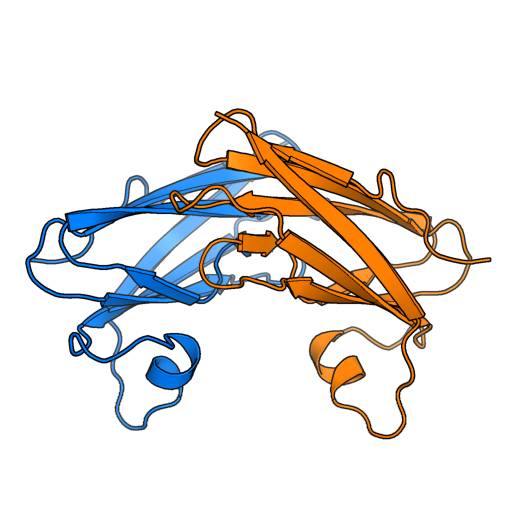2 C CA . GLU A 1 110 ? 15.758 0.252 18.953 1 65.38 110 GLU A CA 1
ATOM 863 C C . GLU A 1 110 ? 17.172 -0.224 19.297 1 65.38 110 GLU A C 1
ATOM 865 O O . GLU A 1 110 ? 17.344 -1.201 20.016 1 65.38 110 GLU A O 1
ATOM 870 N N . MET B 1 1 ? -2.953 27.297 4.379 1 65.94 1 MET B N 1
ATOM 871 C CA . MET B 1 1 ? -1.742 26.578 3.992 1 65.94 1 MET B CA 1
ATOM 872 C C . MET B 1 1 ? -2.053 25.109 3.676 1 65.94 1 MET B C 1
ATOM 874 O O . MET B 1 1 ? -3.1 24.594 4.07 1 65.94 1 MET B O 1
ATOM 878 N N . SER B 1 2 ? -1.354 24.406 2.592 1 92.06 2 SER B N 1
ATOM 879 C CA . SER B 1 2 ? -1.733 23.094 2.051 1 92.06 2 SER B CA 1
ATOM 880 C C . SER B 1 2 ? -0.613 22.078 2.227 1 92.06 2 SER B C 1
ATOM 882 O O . SER B 1 2 ? 0.426 22.391 2.814 1 92.06 2 SER B O 1
ATOM 884 N N . LEU B 1 3 ? -0.822 20.844 1.905 1 98.38 3 LEU B N 1
ATOM 885 C CA . LEU B 1 3 ? 0.208 19.812 1.88 1 98.38 3 LEU B CA 1
ATOM 886 C C . LEU B 1 3 ? 1.301 20.156 0.874 1 98.38 3 LEU B C 1
ATOM 888 O O . LEU B 1 3 ? 1.03 20.797 -0.15 1 98.38 3 LEU B O 1
ATOM 892 N N . THR B 1 4 ? 2.502 19.812 1.265 1 98.62 4 THR B N 1
ATOM 893 C CA . THR B 1 4 ? 3.617 19.953 0.336 1 98.62 4 THR B CA 1
ATOM 894 C C . THR B 1 4 ? 4.113 18.594 -0.129 1 98.62 4 THR B C 1
ATOM 896 O O . THR B 1 4 ? 4.223 17.656 0.672 1 98.62 4 THR B O 1
ATOM 899 N N . PHE B 1 5 ? 4.461 18.516 -1.436 1 98.75 5 PHE B N 1
ATOM 900 C CA . PHE B 1 5 ? 4.902 17.266 -2.066 1 98.75 5 PHE B CA 1
ATOM 901 C C . PHE B 1 5 ? 6.32 17.422 -2.607 1 98.75 5 PHE B C 1
ATOM 903 O O . PHE B 1 5 ? 6.637 18.406 -3.279 1 98.75 5 PHE B O 1
ATOM 910 N N . SER B 1 6 ? 7.07 16.406 -2.355 1 98.88 6 SER B N 1
ATOM 911 C CA . SER B 1 6 ? 8.5 16.5 -2.646 1 98.88 6 SER B CA 1
ATOM 912 C C . SER B 1 6 ? 8.758 16.5 -4.148 1 98.88 6 SER B C 1
ATOM 914 O O . SER B 1 6 ? 9.82 16.938 -4.602 1 98.88 6 SER B O 1
ATOM 916 N N . THR B 1 7 ? 7.883 15.945 -4.926 1 98.81 7 THR B N 1
ATOM 917 C CA . THR B 1 7 ? 8.055 15.859 -6.371 1 98.81 7 THR B CA 1
ATOM 918 C C . THR B 1 7 ? 6.707 15.719 -7.07 1 98.81 7 THR B C 1
ATOM 920 O O . THR B 1 7 ? 5.73 15.273 -6.461 1 98.81 7 THR B O 1
ATOM 923 N N . ASN B 1 8 ? 6.664 16.125 -8.312 1 98.69 8 ASN B N 1
ATOM 924 C CA . ASN B 1 8 ? 5.492 15.883 -9.148 1 98.69 8 ASN B CA 1
ATOM 925 C C . ASN B 1 8 ? 5.812 14.938 -10.297 1 98.69 8 ASN B C 1
ATOM 927 O O . ASN B 1 8 ? 5.059 14.852 -11.273 1 98.69 8 ASN B O 1
ATOM 931 N N . SER B 1 9 ? 6.984 14.305 -10.117 1 98.62 9 SER B N 1
ATOM 932 C CA . SER B 1 9 ? 7.41 13.352 -11.141 1 98.62 9 SER B CA 1
ATOM 933 C C . SER B 1 9 ? 8.273 12.242 -10.539 1 98.62 9 SER B C 1
ATOM 935 O O . SER B 1 9 ? 9.102 12.508 -9.656 1 98.62 9 SER B O 1
ATOM 937 N N . LEU B 1 10 ? 8.07 11.016 -11.008 1 98.31 10 LEU B N 1
ATOM 938 C CA . LEU B 1 10 ? 8.891 9.867 -10.648 1 98.31 10 LEU B CA 1
ATOM 939 C C . LEU B 1 10 ? 9.445 9.172 -11.891 1 98.31 10 LEU B C 1
ATOM 941 O O . LEU B 1 10 ? 8.766 9.117 -12.922 1 98.31 10 LEU B O 1
ATOM 945 N N . LYS B 1 11 ? 10.602 8.656 -11.734 1 97.44 11 LYS B N 1
ATOM 946 C CA . LYS B 1 11 ? 11.25 7.953 -12.836 1 97.44 11 LYS B CA 1
ATOM 947 C C . LYS B 1 11 ? 11.742 6.578 -12.391 1 97.44 11 LYS B C 1
ATOM 949 O O . LYS B 1 11 ? 12.32 6.434 -11.305 1 97.44 11 LYS B O 1
ATOM 954 N N . TRP B 1 12 ? 11.438 5.566 -13.211 1 95.94 12 TRP B N 1
ATOM 955 C CA . TRP B 1 12 ? 11.984 4.223 -13.016 1 95.94 12 TRP B CA 1
ATOM 956 C C . TRP B 1 12 ? 12.969 3.873 -14.125 1 95.94 12 TRP B C 1
ATOM 958 O O . TRP B 1 12 ? 12.633 3.943 -15.312 1 95.94 12 TRP B O 1
ATOM 968 N N . ASN B 1 13 ? 14.203 3.465 -13.742 1 93.19 13 ASN B N 1
ATOM 969 C CA . ASN B 1 13 ? 15.227 3.074 -14.711 1 93.19 13 ASN B CA 1
ATOM 970 C C . ASN B 1 13 ? 15.273 1.561 -14.891 1 93.19 13 ASN B C 1
ATOM 972 O O . ASN B 1 13 ? 16.078 1.051 -15.672 1 93.19 13 ASN B O 1
ATOM 976 N N . LEU B 1 14 ? 14.508 0.814 -14.086 1 92.94 14 LEU B N 1
ATOM 977 C CA . LEU B 1 14 ? 14.312 -0.63 -14.156 1 92.94 14 LEU B CA 1
ATOM 978 C C . LEU B 1 14 ? 12.836 -0.975 -14.305 1 92.94 14 LEU B C 1
ATOM 980 O O . LEU B 1 14 ? 11.969 -0.172 -13.961 1 92.94 14 LEU B O 1
ATOM 984 N N . PRO B 1 15 ? 12.516 -2.164 -14.812 1 93.19 15 PRO B N 1
ATOM 985 C CA . PRO B 1 15 ? 11.117 -2.525 -15.055 1 93.19 15 PRO B CA 1
ATOM 986 C C . PRO B 1 15 ? 10.305 -2.607 -13.773 1 93.19 15 PRO B C 1
ATOM 988 O O . PRO B 1 15 ? 9.07 -2.602 -13.82 1 93.19 15 PRO B O 1
ATOM 991 N N . GLU B 1 16 ? 11.031 -2.775 -12.609 1 96.06 16 GLU B N 1
ATOM 992 C CA . GLU B 1 16 ? 10.344 -2.834 -11.32 1 96.06 16 GLU B CA 1
ATOM 993 C C . GLU B 1 16 ? 11.125 -2.086 -10.25 1 96.06 16 GLU B C 1
ATOM 995 O O . GLU B 1 16 ? 12.312 -1.799 -10.422 1 96.06 16 GLU B O 1
ATOM 1000 N N . GLY B 1 17 ? 10.422 -1.736 -9.156 1 96.75 17 GLY B N 1
ATOM 1001 C CA . GLY B 1 17 ? 11.086 -1.071 -8.047 1 96.75 17 GLY B CA 1
ATOM 1002 C C . GLY B 1 17 ? 10.172 -0.142 -7.273 1 96.75 17 GLY B C 1
ATOM 1003 O O . GLY B 1 17 ? 8.953 -0.208 -7.41 1 96.75 17 GLY B O 1
ATOM 1004 N N . GLN B 1 18 ? 10.812 0.594 -6.387 1 97.94 18 GLN B N 1
ATOM 1005 C CA . GLN B 1 18 ? 10.055 1.509 -5.543 1 97.94 18 GLN B CA 1
ATOM 1006 C C . GLN B 1 18 ? 10.602 2.93 -5.637 1 97.94 18 GLN B C 1
ATOM 1008 O O . GLN B 1 18 ? 11.789 3.125 -5.93 1 97.94 18 GLN B O 1
ATOM 1013 N N . ASN B 1 19 ? 9.852 3.902 -5.488 1 98.25 19 ASN B N 1
ATOM 1014 C CA . ASN B 1 19 ? 10.172 5.312 -5.277 1 98.25 19 ASN B CA 1
ATOM 1015 C C . ASN B 1 19 ? 9.398 5.891 -4.094 1 98.25 19 ASN B C 1
ATOM 1017 O O . ASN B 1 19 ? 8.453 5.273 -3.605 1 98.25 19 ASN B O 1
ATOM 1021 N N . ILE B 1 20 ? 9.859 7.004 -3.598 1 98.75 20 ILE B N 1
ATOM 1022 C CA . ILE B 1 20 ? 9.227 7.605 -2.428 1 98.75 20 ILE B CA 1
ATOM 1023 C C . ILE B 1 20 ? 8.805 9.039 -2.748 1 98.75 20 ILE B C 1
ATOM 1025 O O . ILE B 1 20 ? 9.547 9.789 -3.379 1 98.75 20 ILE B O 1
ATOM 1029 N N . VAL B 1 21 ? 7.656 9.391 -2.461 1 98.81 21 VAL B N 1
ATOM 1030 C CA . VAL B 1 21 ? 7.164 10.766 -2.432 1 98.81 21 VAL B CA 1
ATOM 1031 C C . VAL B 1 21 ? 6.984 11.219 -0.985 1 98.81 21 VAL B C 1
ATOM 1033 O O . VAL B 1 21 ? 6.195 10.633 -0.238 1 98.81 21 VAL B O 1
ATOM 1036 N N . LYS B 1 22 ? 7.668 12.227 -0.599 1 98.81 22 LYS B N 1
ATOM 1037 C CA . LYS B 1 22 ? 7.465 12.812 0.724 1 98.81 22 LYS B CA 1
ATOM 1038 C C . LYS B 1 22 ? 6.324 13.82 0.711 1 98.81 22 LYS B C 1
ATOM 1040 O O . LYS B 1 22 ? 6.285 14.711 -0.14 1 98.81 22 LYS B O 1
ATOM 1045 N N . ILE B 1 23 ? 5.43 13.641 1.611 1 98.81 23 ILE B N 1
ATOM 1046 C CA . ILE B 1 23 ? 4.301 14.547 1.775 1 98.81 23 ILE B CA 1
ATOM 1047 C C . ILE B 1 23 ? 4.363 15.211 3.15 1 98.81 23 ILE B C 1
ATOM 1049 O O . ILE B 1 23 ? 4.309 14.523 4.176 1 98.81 23 ILE B O 1
ATOM 1053 N N . THR B 1 24 ? 4.441 16.516 3.17 1 98.75 24 THR B N 1
ATOM 1054 C CA . THR B 1 24 ? 4.613 17.25 4.414 1 98.75 24 THR B CA 1
ATOM 1055 C C . THR B 1 24 ? 3.367 18.062 4.738 1 98.75 24 THR B C 1
ATOM 1057 O O . THR B 1 24 ? 2.854 18.797 3.883 1 98.75 24 THR B O 1
ATOM 1060 N N . ASN B 1 25 ? 2.895 17.859 5.969 1 98.75 25 ASN B N 1
ATOM 1061 C CA . ASN B 1 25 ? 1.827 18.703 6.492 1 98.75 25 ASN B CA 1
ATOM 1062 C C . ASN B 1 25 ? 2.369 19.766 7.449 1 98.75 25 ASN B C 1
ATOM 1064 O O . ASN B 1 25 ? 2.381 19.562 8.664 1 98.75 25 ASN B O 1
ATOM 1068 N N . ASP B 1 26 ? 2.672 20.938 6.898 1 97.38 26 ASP B N 1
ATOM 1069 C CA . ASP B 1 26 ? 3.219 22 7.727 1 97.38 26 ASP B CA 1
ATOM 1070 C C . ASP B 1 26 ? 2.115 22.938 8.227 1 97.38 26 ASP B C 1
ATOM 1072 O O . ASP B 1 26 ? 2.389 24.047 8.672 1 97.38 26 ASP B O 1
ATOM 1076 N N . THR B 1 27 ? 0.916 22.547 8.109 1 97.81 27 THR B N 1
ATOM 1077 C CA . THR B 1 27 ? -0.208 23.344 8.586 1 97.81 27 THR B CA 1
ATOM 1078 C C . THR B 1 27 ? -0.603 22.938 10 1 97.81 27 THR B C 1
ATOM 1080 O O . THR B 1 27 ? 0.084 22.141 10.641 1 97.81 27 THR B O 1
ATOM 1083 N N . LYS B 1 28 ? -1.66 23.516 10.508 1 97.56 28 LYS B N 1
ATOM 1084 C CA . LYS B 1 28 ? -2.193 23.203 11.836 1 97.56 28 LYS B CA 1
ATOM 1085 C C . LYS B 1 28 ? -3.389 22.266 11.742 1 97.56 28 LYS B C 1
ATOM 1087 O O . LYS B 1 28 ? -3.98 21.891 12.758 1 97.56 28 LYS B O 1
ATOM 1092 N N . GLN B 1 29 ? -3.74 21.859 10.5 1 97.75 29 GLN B N 1
ATOM 1093 C CA . GLN B 1 29 ? -4.902 21.016 10.258 1 97.75 29 GLN B CA 1
ATOM 1094 C C . GLN B 1 29 ? -4.48 19.594 9.906 1 97.75 29 GLN B C 1
ATOM 1096 O O . GLN B 1 29 ? -3.367 19.375 9.43 1 97.75 29 GLN B O 1
ATOM 1101 N N . ASN B 1 30 ? -5.355 18.641 10.227 1 98.31 30 ASN B N 1
ATOM 1102 C CA . ASN B 1 30 ? -5.172 17.297 9.711 1 98.31 30 ASN B CA 1
ATOM 1103 C C . ASN B 1 30 ? -5.719 17.156 8.297 1 98.31 30 ASN B C 1
ATOM 1105 O O . ASN B 1 30 ? -6.652 17.859 7.914 1 98.31 30 ASN B O 1
ATOM 1109 N N . PHE B 1 31 ? -5.18 16.203 7.562 1 98.69 31 PHE B N 1
ATOM 1110 C CA . PHE B 1 31 ? -5.66 15.922 6.219 1 98.69 31 PHE B CA 1
ATOM 1111 C C . PHE B 1 31 ? -5.863 14.422 6.027 1 98.69 31 PHE B C 1
ATOM 1113 O O . PHE B 1 31 ? -5.09 13.609 6.543 1 98.69 31 PHE B O 1
ATOM 1120 N N . ALA B 1 32 ? -6.871 14.047 5.309 1 98.56 32 ALA B N 1
ATOM 1121 C CA . ALA B 1 32 ? -6.984 12.711 4.734 1 98.56 32 ALA B CA 1
ATOM 1122 C C . ALA B 1 32 ? -6.488 12.695 3.291 1 98.56 32 ALA B C 1
ATOM 1124 O O . ALA B 1 32 ? -6.762 13.617 2.523 1 98.56 32 ALA B O 1
ATOM 1125 N N . ILE B 1 33 ? -5.77 11.648 2.973 1 98.81 33 ILE B N 1
ATOM 1126 C CA . ILE B 1 33 ? -5.371 11.484 1.579 1 98.81 33 ILE B CA 1
ATOM 1127 C C . ILE B 1 33 ? -5.891 10.156 1.045 1 98.81 33 ILE B C 1
ATOM 1129 O O . ILE B 1 33 ? -6.094 9.211 1.81 1 98.81 33 ILE B O 1
ATOM 1133 N N . LYS B 1 34 ? -6.039 10.102 -0.234 1 98.81 34 LYS B N 1
ATOM 1134 C CA . LYS B 1 34 ? -6.312 8.914 -1.029 1 98.81 34 LYS B CA 1
ATOM 1135 C C . LYS B 1 34 ? -5.516 8.922 -2.332 1 98.81 34 LYS B C 1
ATOM 1137 O O . LYS B 1 34 ? -5.574 9.891 -3.09 1 98.81 34 LYS B O 1
ATOM 1142 N N . VAL B 1 35 ? -4.797 7.824 -2.574 1 98.88 35 VAL B N 1
ATOM 1143 C CA . VAL B 1 35 ? -3.924 7.75 -3.744 1 98.88 35 VAL B CA 1
ATOM 1144 C C . VAL B 1 35 ? -4.555 6.844 -4.801 1 98.88 35 VAL B C 1
ATOM 1146 O O . VAL B 1 35 ? -5.031 5.75 -4.484 1 98.88 35 VAL B O 1
ATOM 1149 N N . LYS B 1 36 ? -4.559 7.371 -6.051 1 98.69 36 LYS B N 1
ATOM 1150 C CA . LYS B 1 36 ? -5.031 6.605 -7.203 1 98.69 36 LYS B CA 1
ATOM 1151 C C . LYS B 1 36 ? -3.984 6.578 -8.312 1 98.69 36 LYS B C 1
ATOM 1153 O O . LYS B 1 36 ? -3.287 7.57 -8.539 1 98.69 36 LYS B O 1
ATOM 1158 N N . SER B 1 37 ? -3.893 5.438 -8.953 1 98.44 37 SER B N 1
ATOM 1159 C CA . SER B 1 37 ? -3.027 5.312 -10.117 1 98.44 37 SER B CA 1
ATOM 1160 C C . SER B 1 37 ? -3.842 5.074 -11.383 1 98.44 37 SER B C 1
ATOM 1162 O O . SER B 1 37 ? -4.883 4.418 -11.344 1 98.44 37 SER B O 1
ATOM 1164 N N . THR B 1 38 ? -3.326 5.629 -12.484 1 98.31 38 THR B N 1
ATOM 1165 C CA . THR B 1 38 ? -3.947 5.344 -13.773 1 98.31 38 THR B CA 1
ATOM 1166 C C . THR B 1 38 ? -3.768 3.875 -14.148 1 98.31 38 THR B C 1
ATOM 1168 O O . THR B 1 38 ? -4.434 3.373 -15.062 1 98.31 38 THR B O 1
ATOM 1171 N N . ASN B 1 39 ? -2.896 3.115 -13.445 1 97.44 39 ASN B N 1
ATOM 1172 C CA . ASN B 1 39 ? -2.588 1.718 -13.734 1 97.44 39 ASN B CA 1
ATOM 1173 C C . ASN B 1 39 ? -2.34 0.926 -12.453 1 97.44 39 ASN B C 1
ATOM 1175 O O . ASN B 1 39 ? -1.192 0.654 -12.094 1 97.44 39 ASN B O 1
ATOM 1179 N N . ALA B 1 40 ? -3.369 0.516 -11.852 1 96.62 40 ALA B N 1
ATOM 1180 C CA . ALA B 1 40 ? -3.318 -0.174 -10.562 1 96.62 40 ALA B CA 1
ATOM 1181 C C . ALA B 1 40 ? -2.775 -1.591 -10.727 1 96.62 40 ALA B C 1
ATOM 1183 O O . ALA B 1 40 ? -2.447 -2.252 -9.734 1 96.62 40 ALA B O 1
ATOM 1184 N N . GLU B 1 41 ? -2.727 -2.043 -11.969 1 94.94 41 GLU B N 1
ATOM 1185 C CA . GLU B 1 41 ? -2.176 -3.373 -12.211 1 94.94 41 GLU B CA 1
ATOM 1186 C C . GLU B 1 41 ? -0.664 -3.391 -12 1 94.94 41 GLU B C 1
ATOM 1188 O O . GLU B 1 41 ? -0.116 -4.371 -11.484 1 94.94 41 GLU B O 1
ATOM 1193 N N . ILE B 1 42 ? -0.038 -2.291 -12.359 1 96.5 42 ILE B N 1
ATOM 1194 C CA . ILE B 1 42 ? 1.42 -2.262 -12.367 1 96.5 42 ILE B CA 1
ATOM 1195 C C . ILE B 1 42 ? 1.927 -1.514 -11.141 1 96.5 42 ILE B C 1
ATOM 1197 O O . ILE B 1 42 ? 2.986 -1.842 -10.594 1 96.5 42 ILE B O 1
ATOM 1201 N N . TYR B 1 43 ? 1.093 -0.53 -10.672 1 98.31 43 TYR B N 1
ATOM 1202 C CA . TYR B 1 43 ? 1.542 0.313 -9.57 1 98.31 43 TYR B CA 1
ATOM 1203 C C . TYR B 1 43 ? 0.674 0.105 -8.336 1 98.31 43 TYR B C 1
ATOM 1205 O O . TYR B 1 43 ? -0.545 -0.041 -8.445 1 98.31 43 TYR B O 1
ATOM 1213 N N . SER B 1 44 ? 1.312 0.148 -7.168 1 98.69 44 SER B N 1
ATOM 1214 C CA . SER B 1 44 ? 0.632 0.193 -5.875 1 98.69 44 SER B CA 1
ATOM 1215 C C . SER B 1 44 ? 1.371 1.093 -4.891 1 98.69 44 SER B C 1
ATOM 1217 O O . SER B 1 44 ? 2.531 1.448 -5.117 1 98.69 44 SER B O 1
ATOM 1219 N N . THR B 1 45 ? 0.688 1.501 -3.863 1 98.88 45 THR B N 1
ATOM 1220 C CA . THR B 1 45 ? 1.296 2.43 -2.914 1 98.88 45 THR B CA 1
ATOM 1221 C C . THR B 1 45 ? 1.069 1.961 -1.479 1 98.88 45 THR B C 1
ATOM 1223 O O . THR B 1 45 ? 0.124 1.219 -1.205 1 98.88 45 THR B O 1
ATOM 1226 N N . ALA B 1 46 ? 1.896 2.385 -0.581 1 98.88 46 ALA B N 1
ATOM 1227 C CA . ALA B 1 46 ? 1.762 2.203 0.862 1 98.88 46 ALA B CA 1
ATOM 1228 C C . ALA B 1 46 ? 2.062 3.498 1.609 1 98.88 46 ALA B C 1
ATOM 1230 O O . ALA B 1 46 ? 3.207 3.959 1.628 1 98.88 46 ALA B O 1
ATOM 1231 N N . PRO B 1 47 ? 1.065 4.145 2.117 1 98.5 47 PRO B N 1
ATOM 1232 C CA . PRO B 1 47 ? -0.34 3.736 2.162 1 98.5 47 PRO B CA 1
ATOM 1233 C C . PRO B 1 47 ? -1.12 4.168 0.923 1 98.5 47 PRO B C 1
ATOM 1235 O O . PRO B 1 47 ? -0.581 4.863 0.061 1 98.5 47 PRO B O 1
ATOM 1238 N N . VAL B 1 48 ? -2.365 3.621 0.799 1 98.25 48 VAL B N 1
ATOM 1239 C CA . VAL B 1 48 ? -3.309 4.055 -0.226 1 98.25 48 VAL B CA 1
ATOM 1240 C C . VAL B 1 48 ? -4.156 5.207 0.305 1 98.25 48 VAL B C 1
ATOM 1242 O O . VAL B 1 48 ? -4.387 6.195 -0.4 1 98.25 48 VAL B O 1
ATOM 1245 N N . THR B 1 49 ? -4.602 5.082 1.538 1 98.5 49 THR B N 1
ATOM 1246 C CA . THR B 1 49 ? -5.277 6.137 2.283 1 98.5 49 THR B CA 1
ATOM 1247 C C . THR B 1 49 ? -4.582 6.391 3.617 1 98.5 49 THR B C 1
ATOM 1249 O O . THR B 1 49 ? -4.062 5.461 4.238 1 98.5 49 THR B O 1
ATOM 1252 N N . GLU B 1 50 ? -4.648 7.672 3.998 1 98.38 50 GLU B N 1
ATOM 1253 C CA . GLU B 1 50 ? -3.955 8 5.238 1 98.38 50 GLU B CA 1
ATOM 1254 C C . GLU B 1 50 ? -4.43 9.336 5.801 1 98.38 50 GLU B C 1
ATOM 1256 O O . GLU B 1 50 ? -4.742 10.258 5.043 1 98.38 50 GLU B O 1
ATOM 1261 N N . ILE B 1 51 ? -4.543 9.406 7.184 1 98.44 51 ILE B N 1
ATOM 1262 C CA . ILE B 1 51 ? -4.645 10.695 7.859 1 98.44 51 ILE B CA 1
ATOM 1263 C C . ILE B 1 51 ? -3.246 11.242 8.141 1 98.44 51 ILE B C 1
ATOM 1265 O O . ILE B 1 51 ? -2.414 10.562 8.742 1 98.44 51 ILE B O 1
ATOM 1269 N N . ILE B 1 52 ? -2.949 12.352 7.605 1 98.31 52 ILE B N 1
ATOM 1270 C CA . ILE B 1 52 ? -1.693 13.031 7.91 1 98.31 52 ILE B CA 1
ATOM 1271 C C . ILE B 1 52 ? -1.937 14.141 8.93 1 98.31 52 ILE B C 1
ATOM 1273 O O . ILE B 1 52 ? -2.529 15.172 8.602 1 98.31 52 ILE B O 1
ATOM 1277 N N . LYS B 1 53 ? -1.4 14 10.141 1 97.62 53 LYS B N 1
ATOM 1278 C CA . LYS B 1 53 ? -1.621 14.945 11.227 1 97.62 53 LYS B CA 1
ATOM 1279 C C . LYS B 1 53 ? -0.823 16.234 11.008 1 97.62 53 LYS B C 1
ATOM 1281 O O . LYS B 1 53 ? 0.197 16.219 10.312 1 97.62 53 LYS B O 1
ATOM 1286 N N . ALA B 1 54 ? -1.31 17.266 11.672 1 98.06 54 ALA B N 1
ATOM 1287 C CA . ALA B 1 54 ? -0.596 18.531 11.664 1 98.06 54 ALA B CA 1
ATOM 1288 C C . ALA B 1 54 ? 0.858 18.344 12.094 1 98.06 54 ALA B C 1
ATOM 1290 O O . ALA B 1 54 ? 1.14 17.688 13.094 1 98.06 54 ALA B O 1
ATOM 1291 N N . GLY B 1 55 ? 1.753 18.844 11.211 1 97.31 55 GLY B N 1
ATOM 1292 C CA . GLY B 1 55 ? 3.162 18.844 11.57 1 97.31 55 GLY B CA 1
ATOM 1293 C C . GLY B 1 55 ? 3.875 17.562 11.18 1 97.31 55 GLY B C 1
ATOM 1294 O O . GLY B 1 55 ? 5.078 17.422 11.414 1 97.31 55 GLY B O 1
ATOM 1295 N N . TYR B 1 56 ? 3.225 16.625 10.523 1 97.38 56 TYR B N 1
ATOM 1296 C CA . TYR B 1 56 ? 3.816 15.312 10.25 1 97.38 56 TYR B CA 1
ATOM 1297 C C . TYR B 1 56 ? 4.219 15.195 8.789 1 97.38 56 TYR B C 1
ATOM 1299 O O . TYR B 1 56 ? 3.756 15.961 7.941 1 97.38 56 TYR B O 1
ATOM 1307 N N . VAL B 1 57 ? 5.125 14.289 8.539 1 98.25 57 VAL B N 1
ATOM 1308 C CA . VAL B 1 57 ? 5.598 13.945 7.203 1 98.25 57 VAL B CA 1
ATOM 1309 C C . VAL B 1 57 ? 5.27 12.492 6.895 1 98.25 57 VAL B C 1
ATOM 1311 O O . VAL B 1 57 ? 5.527 11.602 7.711 1 98.25 57 VAL B O 1
ATOM 1314 N N . LEU B 1 58 ? 4.684 12.281 5.805 1 98.5 58 LEU B N 1
ATOM 1315 C CA . LEU B 1 58 ? 4.402 10.93 5.328 1 98.5 58 LEU B CA 1
ATOM 1316 C C . LEU B 1 58 ? 5.344 10.547 4.191 1 98.5 58 LEU B C 1
ATOM 1318 O O . LEU B 1 58 ? 5.492 11.297 3.223 1 98.5 58 LEU B O 1
ATOM 1322 N N . ASN B 1 59 ? 6.047 9.422 4.34 1 98.62 59 ASN B N 1
ATOM 1323 C CA . ASN B 1 59 ? 6.762 8.812 3.223 1 98.62 59 ASN B CA 1
ATOM 1324 C C . ASN B 1 59 ? 5.863 7.852 2.443 1 98.62 59 ASN B C 1
ATOM 1326 O O . ASN B 1 59 ? 5.598 6.734 2.898 1 98.62 59 ASN B O 1
ATOM 1330 N N . LEU B 1 60 ? 5.363 8.305 1.333 1 98.88 60 LEU B N 1
ATOM 1331 C CA . LEU B 1 60 ? 4.547 7.48 0.45 1 98.88 60 LEU B CA 1
ATOM 1332 C C . LEU B 1 60 ? 5.422 6.617 -0.452 1 98.88 60 LEU B C 1
ATOM 1334 O O . LEU B 1 60 ? 6.164 7.141 -1.286 1 98.88 60 LEU B O 1
ATOM 1338 N N . VAL B 1 61 ? 5.379 5.316 -0.252 1 98.81 61 VAL B N 1
ATOM 1339 C CA . VAL B 1 61 ? 6.145 4.406 -1.097 1 98.81 61 VAL B CA 1
ATOM 1340 C C . VAL B 1 61 ? 5.309 4 -2.309 1 98.81 61 VAL B C 1
ATOM 1342 O O . VAL B 1 61 ? 4.168 3.555 -2.162 1 98.81 61 VAL B O 1
ATOM 1345 N N . VAL B 1 62 ? 5.859 4.25 -3.473 1 98.88 62 VAL B N 1
ATOM 1346 C CA . VAL B 1 62 ? 5.242 3.85 -4.734 1 98.88 62 VAL B CA 1
ATOM 1347 C C . VAL B 1 62 ? 5.996 2.658 -5.324 1 98.88 62 VAL B C 1
ATOM 1349 O O . VAL B 1 62 ? 7.188 2.76 -5.633 1 98.88 62 VAL B O 1
ATOM 1352 N N . VAL B 1 63 ? 5.262 1.524 -5.48 1 98.69 63 VAL B N 1
ATOM 1353 C CA . VAL B 1 63 ? 5.883 0.29 -5.949 1 98.69 63 VAL B CA 1
ATOM 1354 C C . VAL B 1 63 ? 5.438 -0 -7.379 1 98.69 63 VAL B C 1
ATOM 1356 O O . VAL B 1 63 ? 4.246 0.03 -7.684 1 98.69 63 VAL B O 1
ATOM 1359 N N . ARG B 1 64 ? 6.414 -0.244 -8.234 1 98.25 64 ARG B N 1
ATOM 1360 C CA . ARG B 1 64 ? 6.148 -0.67 -9.602 1 98.25 64 ARG B CA 1
ATOM 1361 C C . ARG B 1 64 ? 6.504 -2.141 -9.797 1 98.25 64 ARG B C 1
ATOM 1363 O O . ARG B 1 64 ? 7.602 -2.57 -9.438 1 98.25 64 ARG B O 1
ATOM 1370 N N . LYS B 1 65 ? 5.59 -2.887 -10.32 1 97.31 65 LYS B N 1
ATOM 1371 C CA . LYS B 1 65 ? 5.82 -4.277 -10.703 1 97.31 65 LYS B CA 1
ATOM 1372 C C . LYS B 1 65 ? 6.336 -4.371 -12.141 1 97.31 65 LYS B C 1
ATOM 1374 O O . LYS B 1 65 ? 6.23 -3.41 -12.906 1 97.31 65 LYS B O 1
ATOM 1379 N N . LYS B 1 66 ? 6.867 -5.539 -12.383 1 94.62 66 LYS B N 1
ATOM 1380 C CA . LYS B 1 66 ? 7.316 -5.762 -13.758 1 94.62 66 LYS B CA 1
ATOM 1381 C C . LYS B 1 66 ? 6.152 -5.676 -14.742 1 94.62 66 LYS B C 1
ATOM 1383 O O . LYS B 1 66 ? 5.098 -6.277 -14.516 1 94.62 66 LYS B O 1
ATOM 1388 N N . GLY B 1 67 ? 6.332 -4.871 -15.742 1 91.88 67 GLY B N 1
ATOM 1389 C CA . GLY B 1 67 ? 5.297 -4.676 -16.75 1 91.88 67 GLY B CA 1
ATOM 1390 C C . GLY B 1 67 ? 5.703 -3.715 -17.844 1 91.88 67 GLY B C 1
ATOM 1391 O O . GLY B 1 67 ? 6.871 -3.322 -17.938 1 91.88 67 GLY B O 1
ATOM 1392 N N . PRO B 1 68 ? 4.789 -3.463 -18.672 1 91.19 68 PRO B N 1
ATOM 1393 C CA . PRO B 1 68 ? 5.098 -2.553 -19.781 1 91.19 68 PRO B CA 1
ATOM 1394 C C . PRO B 1 68 ? 5.551 -1.176 -19.297 1 91.19 68 PRO B C 1
ATOM 1396 O O . PRO B 1 68 ? 5.082 -0.694 -18.266 1 91.19 68 PRO B O 1
ATOM 1399 N N . MET B 1 69 ? 6.477 -0.585 -20.109 1 90.06 69 MET B N 1
ATOM 1400 C CA . MET B 1 69 ? 7.012 0.726 -19.766 1 90.06 69 MET B CA 1
ATOM 1401 C C . MET B 1 69 ? 6.215 1.839 -20.438 1 90.06 69 MET B C 1
ATOM 1403 O O . MET B 1 69 ? 6.406 2.115 -21.625 1 90.06 69 MET B O 1
ATOM 1407 N N . LYS B 1 70 ? 5.258 2.289 -19.828 1 92.31 70 LYS B N 1
ATOM 1408 C CA . LYS B 1 70 ? 4.414 3.389 -20.281 1 92.31 70 LYS B CA 1
ATOM 1409 C C . LYS B 1 70 ? 4.359 4.512 -19.25 1 92.31 70 LYS B C 1
ATOM 1411 O O . LYS B 1 70 ? 4.516 4.27 -18.062 1 92.31 70 LYS B O 1
ATOM 1416 N N . ASP B 1 71 ? 4.16 5.695 -19.781 1 95.44 71 ASP B N 1
ATOM 1417 C CA . ASP B 1 71 ? 3.945 6.809 -18.859 1 95.44 71 ASP B CA 1
ATOM 1418 C C . ASP B 1 71 ? 2.594 6.688 -18.156 1 95.44 71 ASP B C 1
ATOM 1420 O O . ASP B 1 71 ? 1.576 6.426 -18.797 1 95.44 71 ASP B O 1
ATOM 1424 N N . GLU B 1 72 ? 2.607 6.727 -16.938 1 97.56 72 GLU B N 1
ATOM 1425 C CA . GLU B 1 72 ? 1.401 6.672 -16.109 1 97.56 72 GLU B CA 1
ATOM 1426 C C . GLU B 1 72 ? 1.323 7.863 -15.164 1 97.56 72 GLU B C 1
ATOM 1428 O O . GLU B 1 72 ? 2.164 8.766 -15.227 1 97.56 72 GLU B O 1
ATOM 1433 N N . LYS B 1 73 ? 0.247 7.965 -14.398 1 98.62 73 LYS B N 1
ATOM 1434 C CA . LYS B 1 73 ? 0.061 9.062 -13.445 1 98.62 73 LYS B CA 1
ATOM 1435 C C . LYS B 1 73 ? -0.472 8.539 -12.117 1 98.62 73 LYS B C 1
ATOM 1437 O O . LYS B 1 73 ? -1.127 7.5 -12.062 1 98.62 73 LYS B O 1
ATOM 1442 N N . LEU B 1 74 ? -0.144 9.234 -11.102 1 98.69 74 LEU B N 1
ATOM 1443 C CA . LEU B 1 74 ? -0.761 9.094 -9.789 1 98.69 74 LEU B CA 1
ATOM 1444 C C . LEU B 1 74 ? -1.516 10.367 -9.406 1 98.69 74 LEU B C 1
ATOM 1446 O O . LEU B 1 74 ? -1.025 11.477 -9.625 1 98.69 74 LEU B O 1
ATOM 1450 N N . ALA B 1 75 ? -2.689 10.195 -8.883 1 98.94 75 ALA B N 1
ATOM 1451 C CA . ALA B 1 75 ? -3.461 11.297 -8.312 1 98.94 75 ALA B CA 1
ATOM 1452 C C . ALA B 1 75 ? -3.547 11.164 -6.793 1 98.94 75 ALA B C 1
ATOM 1454 O O . ALA B 1 75 ? -4.023 10.156 -6.273 1 98.94 75 ALA B O 1
ATOM 1455 N N . ILE B 1 76 ? -3.047 12.164 -6.035 1 98.88 76 ILE B N 1
ATOM 1456 C CA . ILE B 1 76 ? -3.199 12.227 -4.586 1 98.88 76 ILE B CA 1
ATOM 1457 C C . ILE B 1 76 ? -4.328 13.188 -4.23 1 98.88 76 ILE B C 1
ATOM 1459 O O . ILE B 1 76 ? -4.164 14.406 -4.309 1 98.88 76 ILE B O 1
ATOM 1463 N N . HIS B 1 77 ? -5.406 12.594 -3.9 1 98.88 77 HIS B N 1
ATOM 1464 C CA . HIS B 1 77 ? -6.547 13.375 -3.422 1 98.88 77 HIS B CA 1
ATOM 1465 C C . HIS B 1 77 ? -6.402 13.703 -1.938 1 98.88 77 HIS B C 1
ATOM 1467 O O . HIS B 1 77 ? -6.051 12.828 -1.138 1 98.88 77 HIS B O 1
ATOM 1473 N N . TYR B 1 78 ? -6.68 14.93 -1.581 1 98.75 78 TYR B N 1
ATOM 1474 C CA . TYR B 1 78 ? -6.566 15.211 -0.155 1 98.75 78 TYR B CA 1
ATOM 1475 C C . TYR B 1 78 ? -7.586 16.266 0.272 1 98.75 78 TYR B C 1
ATOM 1477 O O . TYR B 1 78 ? -7.945 17.141 -0.513 1 98.75 78 TYR B O 1
ATOM 1485 N N . VAL B 1 79 ? -8.102 16.219 1.514 1 98.44 79 VAL B N 1
ATOM 1486 C CA . VAL B 1 79 ? -9.086 17.109 2.113 1 98.44 79 VAL B CA 1
ATOM 1487 C C . VAL B 1 79 ? -8.742 17.344 3.584 1 98.44 79 VAL B C 1
ATOM 1489 O O . VAL B 1 79 ? -8.195 16.453 4.25 1 98.44 79 VAL B O 1
ATOM 1492 N N . GLU B 1 80 ? -9.016 18.516 4.066 1 97.88 80 GLU B N 1
ATOM 1493 C CA . GLU B 1 80 ? -8.93 18.781 5.496 1 97.88 80 GLU B CA 1
ATOM 1494 C C . GLU B 1 80 ? -9.969 17.969 6.273 1 97.88 80 GLU B C 1
ATOM 1496 O O . GLU B 1 80 ? -11.109 17.844 5.836 1 97.88 80 GLU B O 1
ATOM 1501 N N . VAL B 1 81 ? -9.539 17.516 7.449 1 97.69 81 VAL B N 1
ATOM 1502 C CA . VAL B 1 81 ? -10.484 16.75 8.25 1 97.69 81 VAL B CA 1
ATOM 1503 C C . VAL B 1 81 ? -10.445 17.234 9.695 1 97.69 81 VAL B C 1
ATOM 1505 O O . VAL B 1 81 ? -9.484 17.875 10.125 1 97.69 81 VAL B O 1
ATOM 1508 N N . GLU B 1 82 ? -11.5 16.906 10.406 1 96.69 82 GLU B N 1
ATOM 1509 C CA . GLU B 1 82 ? -11.539 17.203 11.836 1 96.69 82 GLU B CA 1
ATOM 1510 C C . GLU B 1 82 ? -10.508 16.375 12.602 1 96.69 82 GLU B C 1
ATOM 1512 O O . GLU B 1 82 ? -10.203 15.234 12.219 1 96.69 82 GLU B O 1
ATOM 1517 N N . PRO B 1 83 ? -10.031 16.859 13.727 1 96 83 PRO B N 1
ATOM 1518 C CA . PRO B 1 83 ? -9.031 16.156 14.523 1 96 83 PRO B CA 1
ATOM 1519 C C . PRO B 1 83 ? -9.508 14.781 14.992 1 96 83 PRO B C 1
ATOM 1521 O O . PRO B 1 83 ? -8.688 13.914 15.305 1 96 83 PRO B O 1
ATOM 1524 N N . THR B 1 84 ? -10.781 14.523 14.977 1 96.25 84 THR B N 1
ATOM 1525 C CA . THR B 1 84 ? -11.344 13.289 15.5 1 96.25 84 THR B CA 1
ATOM 1526 C C . THR B 1 84 ? -11.352 12.195 14.43 1 96.25 84 THR B C 1
ATOM 1528 O O . THR B 1 84 ? -11.555 11.023 14.734 1 96.25 84 THR B O 1
ATOM 1531 N N . GLU B 1 85 ? -11.133 12.633 13.195 1 95.56 85 GLU B N 1
ATOM 1532 C CA . GLU B 1 85 ? -11.141 11.648 12.117 1 95.56 85 GLU B CA 1
ATOM 1533 C C . GLU B 1 85 ? -9.891 10.766 12.164 1 95.56 85 GLU B C 1
ATOM 1535 O O . GLU B 1 85 ? -8.773 11.273 12.234 1 95.56 85 GLU B O 1
ATOM 1540 N N . ILE B 1 86 ? -10.125 9.367 12.133 1 93.81 86 ILE B N 1
ATOM 1541 C CA . ILE B 1 86 ? -8.969 8.477 12.227 1 93.81 86 ILE B CA 1
ATOM 1542 C C . ILE B 1 86 ? -8.969 7.508 11.047 1 93.81 86 ILE B C 1
ATOM 1544 O O . ILE B 1 86 ? -7.996 6.777 10.836 1 93.81 86 ILE B O 1
ATOM 1548 N N . ASP B 1 87 ? -10.078 7.527 10.297 1 96.06 87 ASP B N 1
ATOM 1549 C CA . ASP B 1 87 ? -10.211 6.582 9.195 1 96.06 87 ASP B CA 1
ATOM 1550 C C . ASP B 1 87 ? -10.367 7.312 7.859 1 96.06 87 ASP B C 1
ATOM 1552 O O .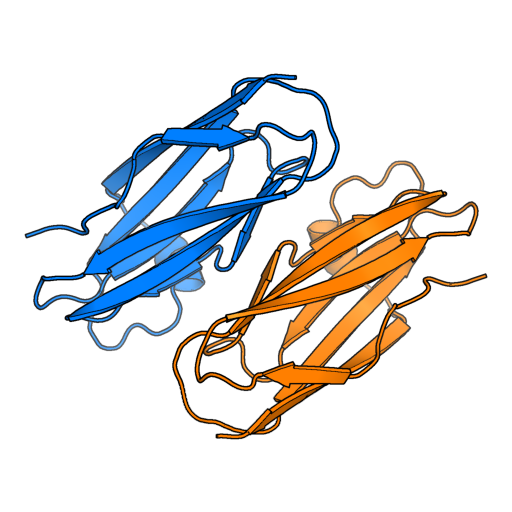 ASP B 1 87 ? -11.477 7.688 7.477 1 96.06 87 ASP B O 1
ATOM 1556 N N . ALA B 1 88 ? -9.289 7.445 7.137 1 97.81 88 ALA B N 1
ATOM 1557 C CA . ALA B 1 88 ? -9.281 8.18 5.875 1 97.81 88 ALA B CA 1
ATOM 1558 C C . ALA B 1 88 ? -10.195 7.52 4.852 1 97.81 88 ALA B C 1
ATOM 1560 O O . ALA B 1 88 ? -10.836 8.203 4.047 1 97.81 88 ALA B O 1
ATOM 1561 N N . ALA B 1 89 ? -10.188 6.191 4.82 1 96.69 89 ALA B N 1
ATOM 1562 C CA . ALA B 1 89 ? -11.047 5.488 3.867 1 96.69 89 ALA B CA 1
ATOM 1563 C C . ALA B 1 89 ? -12.508 5.887 4.047 1 96.69 89 ALA B C 1
ATOM 1565 O O . ALA B 1 89 ? -13.242 6.059 3.068 1 96.69 89 ALA B O 1
ATOM 1566 N N . GLU B 1 90 ? -12.945 6.055 5.242 1 96.81 90 GLU B N 1
ATOM 1567 C CA . GLU B 1 90 ? -14.32 6.438 5.547 1 96.81 90 GLU B CA 1
ATOM 1568 C C . GLU B 1 90 ? -14.594 7.887 5.145 1 96.81 90 GLU B C 1
ATOM 1570 O O . GLU B 1 90 ? -15.703 8.219 4.73 1 96.81 90 GLU B O 1
ATOM 1575 N N . VAL B 1 91 ? -13.539 8.703 5.293 1 97.62 91 VAL B N 1
ATOM 1576 C CA . VAL B 1 91 ? -13.672 10.109 4.926 1 97.62 91 VAL B CA 1
ATOM 1577 C C . VAL B 1 91 ? -14.062 10.227 3.455 1 97.62 91 VAL B C 1
ATOM 1579 O O . VAL B 1 91 ? -14.969 10.984 3.105 1 97.62 91 VAL B O 1
ATOM 1582 N N . PHE B 1 92 ? -13.453 9.438 2.633 1 98 92 PHE B N 1
ATOM 1583 C CA . PHE B 1 92 ? -13.625 9.57 1.191 1 98 92 PHE B CA 1
ATOM 1584 C C . PHE B 1 92 ? -14.891 8.852 0.73 1 98 92 PHE B C 1
ATOM 1586 O O . PHE B 1 92 ? -15.227 8.867 -0.456 1 98 92 PHE B O 1
ATOM 1593 N N . LYS B 1 93 ? -15.648 8.273 1.635 1 96.88 93 LYS B N 1
ATOM 1594 C CA . LYS B 1 93 ? -16.938 7.668 1.328 1 96.88 93 LYS B CA 1
ATOM 1595 C C . LYS B 1 93 ? -18.078 8.633 1.636 1 96.88 93 LYS B C 1
ATOM 1597 O O . LYS B 1 93 ? -19.234 8.375 1.264 1 96.88 93 LYS B O 1
ATOM 1602 N N . LYS B 1 94 ? -17.75 9.703 2.293 1 95.5 94 LYS B N 1
ATOM 1603 C CA . LYS B 1 94 ? -18.766 10.672 2.668 1 95.5 94 LYS B CA 1
ATOM 1604 C C . LYS B 1 94 ? -19.328 11.391 1.44 1 95.5 94 LYS B C 1
ATOM 1606 O O . LYS B 1 94 ? -18.578 11.688 0.501 1 95.5 94 LYS B O 1
ATOM 1611 N N . PRO B 1 95 ? -20.578 11.742 1.605 1 94.25 95 PRO B N 1
ATOM 1612 C CA . PRO B 1 95 ? -21.172 12.484 0.49 1 94.25 95 PRO B CA 1
ATOM 1613 C C . PRO B 1 95 ? -20.656 13.914 0.392 1 94.25 95 PRO B C 1
ATOM 1615 O O . PRO B 1 95 ? -20.25 14.5 1.401 1 94.25 95 PRO B O 1
ATOM 1618 N N . LYS B 1 96 ? -20.484 14.586 -0.749 1 92.56 96 LYS B N 1
ATOM 1619 C CA . LYS B 1 96 ? -20.188 15.984 -1.054 1 92.56 96 LYS B CA 1
ATOM 1620 C C . LYS B 1 96 ? -18.734 16.312 -0.752 1 92.56 96 LYS B C 1
ATOM 1622 O O . LYS B 1 96 ? -18.391 17.469 -0.483 1 92.56 96 LYS B O 1
ATOM 1627 N N . ILE B 1 97 ? -17.891 15.281 -0.642 1 94.69 97 ILE B N 1
ATOM 1628 C CA . ILE B 1 97 ? -16.469 15.555 -0.482 1 94.69 97 ILE B CA 1
ATOM 1629 C C . ILE B 1 97 ? -15.898 16.062 -1.8 1 94.69 97 ILE B C 1
ATOM 1631 O O . ILE B 1 97 ? -16.188 15.516 -2.865 1 94.69 97 ILE B O 1
ATOM 1635 N N . THR B 1 98 ? -15.258 17.188 -1.815 1 96.25 98 THR B N 1
ATOM 1636 C CA . THR B 1 98 ? -14.555 17.734 -2.965 1 96.25 98 THR B CA 1
ATOM 1637 C C . THR B 1 98 ? -13.055 17.844 -2.682 1 96.25 98 THR B C 1
ATOM 1639 O O . THR B 1 98 ? -12.57 18.906 -2.268 1 96.25 98 THR B O 1
ATOM 1642 N N . PRO B 1 99 ? -12.352 16.844 -2.957 1 97.88 99 PRO B N 1
ATOM 1643 C CA . PRO B 1 99 ? -10.93 16.844 -2.609 1 97.88 99 PRO B CA 1
ATOM 1644 C C . PRO B 1 99 ? -10.094 17.719 -3.537 1 97.88 99 PRO B C 1
ATOM 1646 O O . PRO B 1 99 ? -10.445 17.906 -4.707 1 97.88 99 PRO B O 1
ATOM 1649 N N . ASN B 1 100 ? -9.008 18.297 -3.008 1 98.44 100 ASN B N 1
ATOM 1650 C CA . ASN B 1 100 ? -7.902 18.75 -3.852 1 98.44 100 ASN B CA 1
ATOM 1651 C C . ASN B 1 100 ? -7.168 17.578 -4.488 1 98.44 100 ASN B C 1
ATOM 1653 O O . ASN B 1 100 ? -7.188 16.469 -3.957 1 98.44 100 ASN B O 1
ATOM 1657 N N . VAL B 1 101 ? -6.551 17.844 -5.641 1 98.62 101 VAL B N 1
ATOM 1658 C CA . VAL B 1 101 ? -5.84 16.766 -6.324 1 98.62 101 VAL B CA 1
ATOM 1659 C C . VAL B 1 101 ? -4.43 17.219 -6.684 1 98.62 101 VAL B C 1
ATOM 1661 O O . VAL B 1 101 ? -4.25 18.281 -7.285 1 98.62 101 VAL B O 1
ATOM 1664 N N . PHE B 1 102 ? -3.463 16.531 -6.289 1 98.81 102 PHE B N 1
ATOM 1665 C CA . PHE B 1 102 ? -2.08 16.719 -6.711 1 98.81 102 PHE B CA 1
ATOM 1666 C C . PHE B 1 102 ? -1.643 15.578 -7.633 1 98.81 102 PHE B C 1
ATOM 1668 O O . PHE B 1 102 ? -1.73 14.406 -7.27 1 98.81 102 PHE B O 1
ATOM 1675 N N . MET B 1 103 ? -1.114 15.922 -8.82 1 98.81 103 MET B N 1
ATOM 1676 C CA . MET B 1 103 ? -0.786 14.914 -9.836 1 98.81 103 MET B CA 1
ATOM 1677 C C . MET B 1 103 ? 0.714 14.641 -9.859 1 98.81 103 MET B C 1
ATOM 1679 O O . MET B 1 103 ? 1.521 15.57 -9.789 1 98.81 103 MET B O 1
ATOM 1683 N N . ILE B 1 104 ? 1.043 13.398 -9.945 1 98.81 104 ILE B N 1
ATOM 1684 C CA . ILE B 1 104 ? 2.424 12.969 -10.148 1 98.81 104 ILE B CA 1
ATOM 1685 C C . ILE B 1 104 ? 2.547 12.219 -11.469 1 98.81 104 ILE B C 1
ATOM 1687 O O . ILE B 1 104 ? 1.798 11.273 -11.734 1 98.81 104 ILE B O 1
ATOM 1691 N N . THR B 1 105 ? 3.461 12.625 -12.289 1 98.62 105 THR B N 1
ATOM 1692 C CA . THR B 1 105 ? 3.742 11.891 -13.523 1 98.62 105 THR B CA 1
ATOM 1693 C C . THR B 1 105 ? 4.785 10.805 -13.273 1 98.62 105 THR B C 1
ATOM 1695 O O . THR B 1 105 ? 5.797 11.047 -12.609 1 98.62 105 THR B O 1
ATOM 1698 N N . MET B 1 106 ? 4.539 9.586 -13.75 1 97.44 106 MET B N 1
ATOM 1699 C CA . MET B 1 106 ? 5.461 8.461 -13.625 1 97.44 106 MET B CA 1
ATOM 1700 C C . MET B 1 106 ? 5.992 8.031 -14.992 1 97.44 106 MET B C 1
ATOM 1702 O O . MET B 1 106 ? 5.219 7.652 -15.875 1 97.44 106 MET B O 1
ATOM 1706 N N . LYS B 1 107 ? 7.348 8.125 -15.109 1 96.56 107 LYS B N 1
ATOM 1707 C CA . LYS B 1 107 ? 8.008 7.742 -16.359 1 96.56 107 LYS B CA 1
ATOM 1708 C C . LYS B 1 107 ? 8.859 6.488 -16.172 1 96.56 107 LYS B C 1
ATOM 1710 O O . LYS B 1 107 ? 9.523 6.336 -15.141 1 96.56 107 LYS B O 1
ATOM 1715 N N . CYS B 1 108 ? 8.711 5.598 -17.078 1 92.38 108 CYS B N 1
ATOM 1716 C CA . CYS B 1 108 ? 9.539 4.395 -17.062 1 92.38 108 CYS B CA 1
ATOM 1717 C C . CYS B 1 108 ? 10.312 4.238 -18.359 1 92.38 108 CYS B C 1
ATOM 1719 O O . CYS B 1 108 ? 9.727 4.242 -19.438 1 92.38 108 CYS B O 1
ATOM 1721 N N . GLU B 1 109 ? 11.695 4.41 -18.328 1 83 109 GLU B N 1
ATOM 1722 C CA . GLU B 1 109 ? 12.5 4.293 -19.531 1 83 109 GLU B CA 1
ATOM 1723 C C . GLU B 1 109 ? 13.531 3.174 -19.406 1 83 109 GLU B C 1
ATOM 1725 O O . GLU B 1 109 ? 14.102 2.965 -18.328 1 83 109 GLU B O 1
ATOM 1730 N N . GLU B 1 110 ? 13.539 2.205 -20.344 1 65.56 110 GLU B N 1
ATOM 1731 C CA . GLU B 1 110 ? 14.625 1.232 -20.453 1 65.56 110 GLU B CA 1
ATOM 1732 C C . GLU B 1 110 ? 15.938 1.908 -20.844 1 65.56 110 GLU B C 1
ATOM 1734 O O . GLU B 1 110 ? 15.938 2.914 -21.562 1 65.56 110 GLU B O 1
#

Radius of gyration: 17.64 Å; Cα contacts (8 Å, |Δi|>4): 537; chains: 2; bounding box: 38×54×40 Å

Secondary structure (DSSP, 8-state):
---EES-SEEEESSSSEEEEEEEE--SSSEEEEEEEES-TTTEEEE-SEEEE-TT-EEEEEEEE-S-----EEEEEEEEEE-TT---HHHHTTSTT---EEEEEEEEE--/---EES-SEEEESSSSEEEEEEEE--SSSEEEEEEEES-TTTEEEE-SEEEE-TT-EEEEEEEE-S-----EEEEEEEEEE-TT---HHHHTTSTT---EEEEEEEEE--

Organism: NCBI:txid2654633

pLDDT: mean 96.58, std 4.84, range [65.38, 98.94]

InterPro domains:
  IPR000535 Major sperm protein (MSP) domain [PF00635] (15-94)
  IPR000535 Major sperm protein (MSP) domain [PS50202] (1-110)
  IPR008962 PapD-like superfamily [SSF49354] (2-96)
  IPR013783 Immunoglobulin-like fold [G3DSA:2.60.40.10] (1-107)
  IPR051774 Sperm-specific class P [PTHR22947] (1-104)

Foldseek 3Di:
DDKDKPAQEAEAADLWDKDKIKIFAQDQFKKKKAKDKPCPPFKDWVVRIFIDHHGDMDIIMITGHRDDFDKIKMKIWMDTDDPPDGDSVVVVVDPPDDTDIRMHIYGYDD/DDKDKPAQEAEDADLWDKDKIKIFAQDQFKKKKAKDKPCCPFKDWVPRIFIDHHGDMDIIMITGHRDDFDKIKMKIWMDTDDPPDGDSVVVVVDPPDDTDIRMHIYGYDD

Solvent-accessible surface area (backbone atoms only — not comparable to full-atom values): 12151 Å² total; per-residue (Å²): 128,69,76,42,66,73,58,54,62,48,78,34,75,53,63,48,49,74,49,72,44,43,37,35,25,81,35,88,53,28,31,29,32,40,58,45,55,78,45,62,90,42,38,34,36,23,57,44,51,37,66,46,48,50,66,37,71,45,75,36,37,40,36,37,43,77,56,86,73,55,76,46,40,34,38,41,31,34,40,80,46,62,88,83,66,82,54,27,67,61,57,74,68,44,84,90,70,77,60,48,75,48,65,28,41,35,40,44,50,129,130,69,76,42,66,72,59,54,62,48,78,36,78,52,63,48,48,72,49,72,44,43,37,35,27,80,36,90,56,27,29,29,32,39,57,45,55,80,46,63,88,42,38,36,36,24,58,46,52,38,66,45,46,48,66,37,71,44,72,35,38,40,36,37,42,76,54,86,72,54,76,44,41,36,39,41,31,34,42,80,45,62,89,83,66,82,53,27,68,60,58,74,67,44,84,91,71,78,61,48,74,48,65,28,42,34,42,43,49,131